Protein AF-S4RYD3-F1 (afdb_monomer)

pLDDT: mean 88.44, std 11.25, range [38.94, 98.31]

Secondary structure (DSSP, 8-state):
-HHHHHHHHHHHHHHHHHHS-----HHHHHHHHHHHHHHHHHHHGGGTSS-HHHHT-HHHHHHHHHHHHHH--HHHHHHHHHHHHHHHHHHHHHHT-SSEEEEEEEEEETTTTEEEEEEEEEEE---GGGGGEEEEEEEEEEE-TTTSTT-PPEEPPPB---SSEEEEEEEEEE--HHHHHSTT-EEEEEEEEEETTEEEEEEEEEEEGGGSBTSSS---GGGTT--PEEEEE-BPP-SSS-HHHHHHHH-TT-HHHHHHHHHHHHHHTTBSS--

Structure (mmCIF, N/CA/C/O backbone):
data_AF-S4RYD3-F1
#
_entry.id   AF-S4RYD3-F1
#
loop_
_atom_site.group_PDB
_atom_site.id
_atom_site.type_symbol
_atom_site.label_atom_id
_atom_site.label_alt_id
_atom_site.label_comp_id
_atom_site.label_asym_id
_atom_site.label_entity_id
_atom_site.label_seq_id
_atom_site.pdbx_PDB_ins_code
_atom_site.Cartn_x
_atom_site.Cartn_y
_atom_site.Cartn_z
_atom_site.occupancy
_atom_site.B_iso_or_equiv
_atom_site.auth_seq_id
_atom_site.auth_comp_id
_atom_site.auth_asym_id
_atom_site.auth_atom_id
_atom_site.pdbx_PDB_model_num
ATOM 1 N N . ARG A 1 1 ? -14.461 -13.922 34.345 1.00 76.88 1 ARG A N 1
ATOM 2 C CA . ARG A 1 1 ? -15.486 -14.744 33.646 1.00 76.88 1 ARG A CA 1
ATOM 3 C C . ARG A 1 1 ? -16.684 -13.901 33.205 1.00 76.88 1 ARG A C 1
ATOM 5 O O . ARG A 1 1 ? -16.917 -13.846 32.008 1.00 76.88 1 ARG A O 1
ATOM 12 N N . LEU A 1 2 ? -17.372 -13.182 34.104 1.00 90.81 2 LEU A N 1
ATOM 13 C CA . LEU A 1 2 ? -18.499 -12.306 33.730 1.00 90.81 2 LEU A CA 1
ATOM 14 C C . LEU A 1 2 ? -18.106 -11.193 32.740 1.00 90.81 2 LEU A C 1
ATOM 16 O O . LEU A 1 2 ? -18.712 -11.084 31.683 1.00 90.81 2 LEU A O 1
ATOM 20 N N . LEU A 1 3 ? -17.046 -10.430 33.032 1.00 89.62 3 LEU A N 1
ATOM 21 C CA . LEU A 1 3 ? -16.591 -9.324 32.173 1.00 89.62 3 LEU A CA 1
ATOM 22 C C . LEU A 1 3 ? -16.230 -9.783 30.747 1.00 89.62 3 LEU A C 1
ATOM 24 O O . LEU A 1 3 ? -16.524 -9.107 29.771 1.00 89.62 3 LEU A O 1
ATOM 28 N N . GLN A 1 4 ? -15.657 -10.979 30.615 1.00 90.56 4 GLN A N 1
ATOM 29 C CA . GLN A 1 4 ? -15.325 -11.572 29.318 1.00 90.56 4 GLN A CA 1
ATOM 30 C C . GLN A 1 4 ? -16.573 -12.010 28.540 1.00 90.56 4 GLN A C 1
ATOM 32 O O . GLN A 1 4 ? -16.631 -11.826 27.327 1.00 90.56 4 GLN A O 1
ATOM 37 N N . ALA A 1 5 ? -17.584 -12.543 29.233 1.00 92.19 5 ALA A N 1
ATOM 38 C CA . ALA A 1 5 ? -18.873 -12.856 28.623 1.00 92.19 5 ALA A CA 1
ATOM 39 C C . ALA A 1 5 ? -19.602 -11.583 28.165 1.00 92.19 5 ALA A C 1
ATOM 41 O O . ALA A 1 5 ? -20.128 -11.556 27.057 1.00 92.19 5 ALA A O 1
ATOM 42 N N . LEU A 1 6 ? -19.568 -10.517 28.973 1.00 93.88 6 LEU A N 1
ATOM 43 C CA . LEU A 1 6 ? -20.126 -9.213 28.610 1.00 93.88 6 LEU A CA 1
ATOM 44 C C . LEU A 1 6 ? -19.429 -8.627 27.379 1.00 93.88 6 LEU A C 1
ATOM 46 O O . LEU A 1 6 ? -20.113 -8.204 26.456 1.00 93.88 6 LEU A O 1
ATOM 50 N N . TRP A 1 7 ? -18.095 -8.675 27.318 1.00 94.81 7 TRP A N 1
ATOM 51 C CA . TRP A 1 7 ? -17.342 -8.223 26.144 1.00 94.81 7 TRP A CA 1
ATOM 52 C C . TRP A 1 7 ? -17.752 -8.979 24.875 1.00 94.81 7 TRP A C 1
ATOM 54 O O . TRP A 1 7 ? -18.077 -8.364 23.861 1.00 94.81 7 TRP A O 1
ATOM 64 N N . ALA A 1 8 ? -17.811 -10.312 24.945 1.00 92.88 8 ALA A N 1
ATOM 65 C CA . ALA A 1 8 ? -18.227 -11.141 23.817 1.00 92.88 8 ALA A CA 1
ATOM 66 C C . ALA A 1 8 ? -19.680 -10.864 23.388 1.00 92.88 8 ALA A C 1
ATOM 68 O O . ALA A 1 8 ? -19.974 -10.830 22.195 1.00 92.88 8 ALA A O 1
ATOM 69 N N . CYS A 1 9 ? -20.597 -10.649 24.338 1.00 94.25 9 CYS A N 1
ATOM 70 C CA . CYS A 1 9 ? -21.970 -10.249 24.026 1.00 94.25 9 CYS A CA 1
ATOM 71 C C . CYS A 1 9 ? -22.016 -8.880 23.341 1.00 94.25 9 CYS A C 1
ATOM 73 O O . CYS A 1 9 ? -22.718 -8.732 22.344 1.00 94.25 9 CYS A O 1
ATOM 75 N N . SER A 1 10 ? -21.239 -7.903 23.812 1.00 93.88 10 SER A N 1
ATOM 76 C CA . SER A 1 10 ? -21.169 -6.587 23.179 1.00 93.88 10 SER A CA 1
ATOM 77 C C . SER A 1 10 ? -20.663 -6.670 21.740 1.00 93.88 10 SER A C 1
ATOM 79 O O . SER A 1 10 ? -21.295 -6.106 20.851 1.00 93.88 10 SER A O 1
ATOM 81 N N . LEU A 1 11 ? -19.581 -7.414 21.475 1.00 94.00 11 LEU A N 1
ATOM 82 C CA . LEU A 1 11 ? -19.077 -7.607 20.108 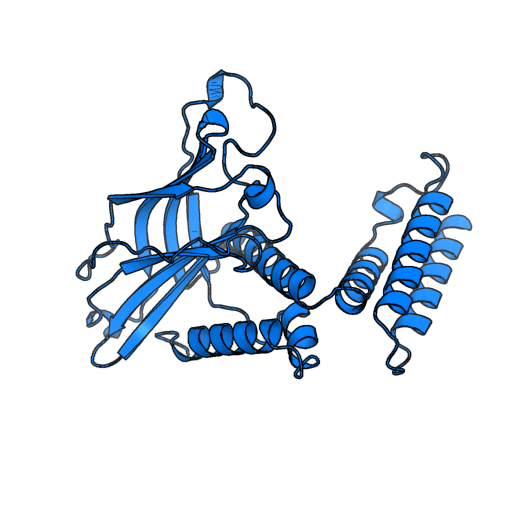1.00 94.00 11 LEU A CA 1
ATOM 83 C C . LEU A 1 11 ? -20.138 -8.219 19.185 1.00 94.00 11 LEU A C 1
ATOM 85 O O . LEU A 1 11 ? -20.317 -7.740 18.065 1.00 94.00 11 LEU A O 1
ATOM 89 N N . ARG A 1 12 ? -20.894 -9.212 19.670 1.00 93.19 12 ARG A N 1
ATOM 90 C CA . ARG A 1 12 ? -22.013 -9.800 18.917 1.00 93.19 12 ARG A CA 1
ATOM 91 C C . ARG A 1 12 ? -23.096 -8.778 18.585 1.00 93.19 12 ARG A C 1
ATOM 93 O O . ARG A 1 12 ? -23.547 -8.735 17.447 1.00 93.19 12 ARG A O 1
ATOM 100 N N . GLN A 1 13 ? -23.469 -7.924 19.536 1.00 91.88 13 GLN A N 1
ATOM 101 C CA . GLN A 1 13 ? -24.457 -6.865 19.300 1.00 91.88 13 GLN A CA 1
ATOM 102 C C . GLN A 1 13 ? -23.974 -5.851 18.255 1.00 91.88 13 GLN A C 1
ATOM 104 O O . GLN A 1 13 ? -24.723 -5.475 17.355 1.00 91.88 13 GLN A O 1
ATOM 109 N N . PHE A 1 14 ? -22.697 -5.461 18.298 1.00 91.94 14 PHE A N 1
ATOM 110 C CA . PHE A 1 14 ? -22.116 -4.641 17.233 1.00 91.94 14 PHE A CA 1
ATOM 111 C C . PHE A 1 14 ? -22.181 -5.342 15.874 1.00 91.94 14 PHE A C 1
ATOM 113 O O . PHE A 1 14 ? -22.521 -4.706 14.877 1.00 91.94 14 PHE A O 1
ATOM 120 N N . TRP A 1 15 ? -21.878 -6.639 15.819 1.00 91.38 15 TRP A N 1
ATOM 121 C CA . TRP A 1 15 ? -21.970 -7.415 14.586 1.00 91.38 15 TRP A CA 1
ATOM 122 C C . TRP A 1 15 ? -23.386 -7.498 14.033 1.00 91.38 15 TRP A C 1
ATOM 124 O O . TRP A 1 15 ? -23.551 -7.372 12.822 1.00 91.38 15 TRP A O 1
ATOM 134 N N . GLU A 1 16 ? -24.398 -7.667 14.881 1.00 89.56 16 GLU A N 1
ATOM 135 C CA . GLU A 1 16 ? -25.802 -7.639 14.462 1.00 89.56 16 GLU A CA 1
ATOM 136 C C . GLU A 1 16 ? -26.129 -6.310 13.779 1.00 89.56 16 GLU A C 1
ATOM 138 O O . GLU A 1 16 ? -26.599 -6.312 12.643 1.00 89.56 16 GLU A O 1
ATOM 143 N N . VAL A 1 17 ? -25.764 -5.186 14.405 1.00 88.12 17 VAL A N 1
ATOM 144 C CA . VAL A 1 17 ? -25.975 -3.835 13.860 1.00 88.12 17 VAL A CA 1
ATOM 145 C C . VAL A 1 17 ? -25.203 -3.616 12.555 1.00 88.12 17 VAL A C 1
ATOM 147 O O . VAL A 1 17 ? -25.736 -3.076 11.586 1.00 88.12 17 VAL A O 1
ATOM 150 N N . VAL A 1 18 ? -23.946 -4.054 12.492 1.00 86.50 18 VAL A N 1
ATOM 151 C CA . VAL A 1 18 ? -23.107 -3.944 11.292 1.00 86.50 18 VAL A CA 1
ATOM 152 C C . VAL A 1 18 ? -23.640 -4.846 10.173 1.00 86.50 18 VAL A C 1
ATOM 154 O O . VAL A 1 18 ? -23.581 -4.473 9.005 1.00 86.50 18 VAL A O 1
ATOM 157 N N . ASN A 1 19 ? -24.200 -6.012 10.460 1.00 83.81 19 ASN A N 1
ATOM 158 C CA . ASN A 1 19 ? -24.675 -6.924 9.419 1.00 83.81 19 ASN A CA 1
ATOM 159 C C . ASN A 1 19 ? -26.085 -6.602 8.910 1.00 83.81 19 ASN A C 1
ATOM 161 O O . ASN A 1 19 ? -26.491 -7.159 7.886 1.00 83.81 19 ASN A O 1
ATOM 165 N N . VAL A 1 20 ? -26.803 -5.663 9.540 1.00 81.56 20 VAL A N 1
ATOM 166 C CA . VAL A 1 20 ? -28.051 -5.135 8.978 1.00 81.56 20 VAL A CA 1
ATOM 167 C C . VAL A 1 20 ? -27.776 -4.602 7.570 1.00 81.56 20 VAL A C 1
ATOM 169 O O . VAL A 1 20 ? -26.922 -3.744 7.351 1.00 81.56 20 VAL A O 1
ATOM 172 N N . SER A 1 21 ? -28.526 -5.110 6.587 1.00 60.81 21 SER A N 1
ATOM 173 C CA . SER A 1 21 ? -28.355 -4.796 5.156 1.00 60.81 21 SER A CA 1
ATOM 174 C C . SER A 1 21 ? -28.767 -3.365 4.774 1.00 60.81 21 SER A C 1
ATOM 176 O O . SER A 1 21 ? -28.859 -3.025 3.592 1.00 60.81 21 SER A O 1
ATOM 178 N N . GLN A 1 22 ? -29.024 -2.510 5.762 1.00 71.19 22 GLN A N 1
ATOM 179 C CA . GLN A 1 22 ? -29.430 -1.133 5.557 1.00 71.19 22 GLN A CA 1
ATOM 180 C C . GLN A 1 22 ? -28.207 -0.266 5.239 1.00 71.19 22 GLN A C 1
ATOM 182 O O . GLN A 1 22 ? -27.173 -0.308 5.908 1.00 71.19 22 GLN A O 1
ATOM 187 N N . LYS A 1 23 ? -28.315 0.532 4.173 1.00 73.31 23 LYS A N 1
ATOM 188 C CA . LYS A 1 23 ? -27.268 1.485 3.798 1.00 73.31 23 LYS A CA 1
ATOM 189 C C . LYS A 1 23 ? -27.339 2.681 4.739 1.00 73.31 23 LYS A C 1
ATOM 191 O O . LYS A 1 23 ? -28.266 3.481 4.636 1.00 73.31 23 LYS A O 1
ATOM 196 N N . HIS A 1 24 ? -26.354 2.813 5.617 1.00 83.19 24 HIS A N 1
ATOM 197 C CA . HIS A 1 24 ? -26.206 3.991 6.464 1.00 83.19 24 HIS A CA 1
ATOM 198 C C . HIS A 1 24 ? -25.135 4.957 5.919 1.00 83.19 24 HIS A C 1
ATOM 200 O O . HIS A 1 24 ? -24.218 4.514 5.220 1.00 83.19 24 HIS A O 1
ATOM 206 N N . PRO A 1 25 ? -25.228 6.265 6.229 1.00 84.88 25 PRO A N 1
ATOM 207 C CA . PRO A 1 25 ? -24.175 7.243 5.940 1.00 84.88 25 PRO A CA 1
ATOM 208 C C . PRO A 1 25 ? -22.840 6.915 6.630 1.00 84.88 25 PRO A C 1
ATOM 210 O O . PRO A 1 25 ? -22.801 6.150 7.597 1.00 84.88 25 PRO A O 1
ATOM 213 N N . LEU A 1 26 ? -21.737 7.522 6.177 1.00 86.12 26 LEU A N 1
ATOM 214 C CA . LEU A 1 26 ? -20.405 7.288 6.756 1.00 86.12 26 LEU A CA 1
ATOM 215 C C . LEU A 1 26 ? -20.349 7.689 8.238 1.00 86.12 26 LEU A C 1
ATOM 217 O O . LEU A 1 26 ? -19.750 6.983 9.048 1.00 86.12 26 LEU A O 1
ATOM 221 N N . GLU A 1 27 ? -21.034 8.772 8.610 1.00 88.81 27 GLU A N 1
ATOM 222 C CA . GLU A 1 27 ? -21.091 9.313 9.972 1.00 88.81 27 GLU A CA 1
ATOM 223 C C . GLU A 1 27 ? -21.719 8.321 10.953 1.00 88.81 27 GLU A C 1
ATOM 225 O O . GLU A 1 27 ? -21.338 8.270 12.121 1.00 88.81 27 GLU A O 1
ATOM 230 N N . TYR A 1 28 ? -22.667 7.505 10.483 1.00 90.25 28 TYR A N 1
ATOM 231 C CA . TYR A 1 28 ? -23.268 6.450 11.292 1.00 90.25 28 TYR A CA 1
ATOM 232 C C . TYR A 1 28 ? -22.224 5.400 11.683 1.00 90.25 28 TYR A C 1
ATOM 234 O O . TYR A 1 28 ? -22.069 5.094 12.865 1.00 90.25 28 TYR A O 1
ATOM 242 N N . TYR A 1 29 ? -21.449 4.904 10.713 1.00 90.19 29 TYR A N 1
ATOM 243 C CA . TYR A 1 29 ? -20.363 3.961 10.989 1.00 90.19 29 TYR A CA 1
ATOM 244 C C . TYR A 1 29 ? -19.214 4.616 11.764 1.00 90.19 29 TYR A C 1
ATOM 246 O O . TYR A 1 29 ? -18.563 3.949 12.564 1.00 90.19 29 TYR A O 1
ATOM 254 N N . GLY A 1 30 ? -19.000 5.924 11.589 1.00 89.44 30 GLY A N 1
ATOM 255 C CA . GLY A 1 30 ? -18.086 6.717 12.409 1.00 89.44 30 GLY A CA 1
ATOM 256 C C . GLY A 1 30 ? -18.480 6.708 13.887 1.00 89.44 30 GLY A C 1
ATOM 257 O O . GLY A 1 30 ? -17.645 6.398 14.737 1.00 89.44 30 GLY A O 1
ATOM 258 N N . ARG A 1 31 ? -19.761 6.952 14.193 1.00 93.06 31 ARG A N 1
ATOM 259 C CA . ARG A 1 31 ? -20.291 6.874 15.564 1.00 93.06 31 ARG A CA 1
ATOM 260 C C . ARG A 1 31 ? -20.205 5.463 16.139 1.00 93.06 31 ARG A C 1
ATOM 262 O O . ARG A 1 31 ? -19.761 5.312 17.270 1.00 93.06 31 ARG A O 1
ATOM 269 N N . LEU A 1 32 ? -20.553 4.431 15.366 1.00 92.12 32 LEU A N 1
ATOM 270 C CA . LEU A 1 32 ? -20.402 3.039 15.816 1.00 92.12 32 LEU A CA 1
ATOM 271 C C . LEU A 1 32 ? -18.944 2.693 16.127 1.00 92.12 32 LEU A C 1
ATOM 273 O O . LEU A 1 32 ? -18.656 2.089 17.153 1.00 92.12 32 LEU A O 1
ATOM 277 N N . HIS A 1 33 ? -18.010 3.113 15.277 1.00 92.88 33 HIS A N 1
ATOM 278 C CA . HIS A 1 33 ? -16.590 2.913 15.537 1.00 92.88 33 HIS A CA 1
ATOM 279 C C . HIS A 1 33 ? -16.146 3.615 16.827 1.00 92.88 33 HIS A C 1
ATOM 281 O O . HIS A 1 33 ? -15.444 3.011 17.629 1.00 92.88 33 HIS A O 1
ATOM 287 N N . GLN A 1 34 ? -16.568 4.863 17.059 1.00 92.88 34 GLN A N 1
ATOM 288 C CA . GLN A 1 34 ? -16.280 5.577 18.309 1.00 92.88 34 GLN A CA 1
ATOM 289 C C . GLN A 1 34 ? -16.860 4.855 19.528 1.00 92.88 34 GLN A C 1
ATOM 291 O O . GLN A 1 34 ? -16.156 4.679 20.515 1.00 92.88 34 GLN A O 1
ATOM 296 N N . MET A 1 35 ? -18.106 4.381 19.448 1.00 94.38 35 MET A N 1
ATOM 297 C CA . MET A 1 35 ? -18.729 3.603 20.522 1.00 94.38 35 MET A CA 1
ATOM 298 C C . MET A 1 35 ? -17.943 2.324 20.824 1.00 94.38 35 MET A C 1
ATOM 300 O O . MET A 1 35 ? -17.752 1.998 21.991 1.00 94.38 35 MET A O 1
ATOM 304 N N . LEU A 1 36 ? -17.445 1.625 19.797 1.00 94.12 36 LEU A N 1
ATOM 305 C CA . LEU A 1 36 ? -16.603 0.442 19.980 1.00 94.12 36 LEU A CA 1
ATOM 306 C C . LEU A 1 36 ? -15.281 0.783 20.691 1.00 94.12 36 LEU A C 1
ATOM 308 O O . LEU A 1 36 ? -14.858 0.020 21.555 1.00 94.12 36 LEU A O 1
ATOM 312 N N . GLN A 1 37 ? -14.649 1.918 20.364 1.00 93.88 37 GLN A N 1
ATOM 313 C CA . GLN A 1 37 ? -13.428 2.374 21.048 1.00 93.88 37 GLN A CA 1
ATOM 314 C C . GLN A 1 37 ? -13.699 2.747 22.510 1.00 93.88 37 GLN A C 1
ATOM 316 O O . GLN A 1 37 ? -12.998 2.280 23.397 1.00 93.88 37 GLN A O 1
ATOM 321 N N . VAL A 1 38 ? -14.765 3.505 22.782 1.00 93.94 38 VAL A N 1
ATOM 322 C CA . VAL A 1 38 ? -15.167 3.835 24.161 1.00 93.94 38 VAL A CA 1
ATOM 323 C C . VAL A 1 38 ? -15.441 2.562 24.958 1.00 93.94 38 VAL A C 1
ATOM 325 O O . VAL A 1 38 ? -15.038 2.445 26.111 1.00 93.94 38 VAL A O 1
ATOM 328 N N . LEU A 1 39 ? -16.097 1.576 24.345 1.00 93.50 39 LEU A N 1
ATOM 329 C CA . LEU A 1 39 ? -16.350 0.298 24.992 1.00 93.50 39 LEU A CA 1
ATOM 330 C C . LEU A 1 39 ? -15.049 -0.464 25.277 1.00 93.50 39 LEU A C 1
ATOM 332 O O . LEU A 1 39 ? -14.908 -1.040 26.352 1.00 93.50 39 LEU A O 1
ATOM 336 N N . LEU A 1 40 ? -14.095 -0.459 24.343 1.00 93.94 40 LEU A N 1
ATOM 337 C CA . LEU A 1 40 ? -12.770 -1.037 24.560 1.00 93.94 40 LEU A CA 1
ATOM 338 C C . LEU A 1 40 ? -12.096 -0.408 25.789 1.00 93.94 40 LEU A C 1
ATOM 340 O O . LEU A 1 40 ? -11.618 -1.145 26.652 1.00 93.94 40 LEU A O 1
ATOM 344 N N . ASP A 1 41 ? -12.115 0.921 25.895 1.00 92.50 41 ASP A N 1
ATOM 345 C CA . ASP A 1 41 ? -11.512 1.657 27.010 1.00 92.50 41 ASP A CA 1
ATOM 346 C C . ASP A 1 41 ? -12.204 1.339 28.341 1.00 92.50 41 ASP A C 1
ATOM 348 O O . ASP A 1 41 ? -11.534 1.080 29.339 1.00 92.50 41 ASP A O 1
ATOM 352 N N . VAL A 1 42 ? -13.539 1.251 28.355 1.00 92.75 42 VAL A N 1
ATOM 353 C CA . VAL A 1 42 ? -14.319 0.870 29.547 1.00 92.75 42 VAL A CA 1
ATOM 354 C C . VAL A 1 42 ? -13.974 -0.542 30.022 1.00 92.75 42 VAL A C 1
ATOM 356 O O . VAL A 1 42 ? -13.823 -0.774 31.219 1.00 92.75 42 VAL A O 1
ATOM 359 N N . PHE A 1 43 ? -13.844 -1.503 29.106 1.00 91.38 43 PHE A N 1
ATOM 360 C CA . PHE A 1 43 ? -13.520 -2.882 29.475 1.00 91.38 43 PHE A CA 1
ATOM 361 C C . PHE A 1 43 ? -12.035 -3.087 29.797 1.00 91.38 43 PHE A C 1
ATOM 363 O O . PHE A 1 43 ? -11.706 -4.043 30.503 1.00 91.38 43 PHE A O 1
ATOM 370 N N . TYR A 1 44 ? -11.151 -2.223 29.296 1.00 92.50 44 TYR A N 1
ATOM 371 C CA . TYR A 1 44 ? -9.740 -2.184 29.676 1.00 92.50 44 TYR A CA 1
ATOM 372 C C . TYR A 1 44 ? -9.543 -1.540 31.055 1.00 92.50 44 TYR A C 1
ATOM 374 O O . TYR A 1 44 ? -8.795 -2.072 31.877 1.00 92.50 44 TYR A O 1
ATOM 382 N N . SER A 1 45 ? -10.251 -0.436 31.318 1.00 90.00 45 SER A N 1
ATOM 383 C CA . SER A 1 45 ? -10.288 0.298 32.588 1.00 90.00 45 SER A CA 1
ATOM 384 C C . SER A 1 45 ? -8.891 0.574 33.163 1.00 90.00 45 SER A C 1
ATOM 386 O O . SER A 1 45 ? -8.596 0.163 34.284 1.00 90.00 45 SER A O 1
ATOM 388 N N . ASP A 1 46 ? -8.005 1.209 32.391 1.00 83.38 46 ASP A N 1
ATOM 389 C CA . ASP A 1 46 ? -6.623 1.523 32.799 1.00 83.38 46 ASP A CA 1
ATOM 390 C C . ASP A 1 46 ? -5.856 0.322 33.382 1.00 83.38 46 ASP A C 1
ATOM 392 O O . ASP A 1 46 ? -5.123 0.421 34.366 1.00 83.38 46 ASP A O 1
ATOM 396 N N . SER A 1 47 ? -5.991 -0.840 32.737 1.00 82.25 47 SER A N 1
ATOM 397 C CA . SER A 1 47 ? -5.400 -2.130 33.144 1.00 82.25 47 SER A CA 1
ATOM 398 C C . SER A 1 47 ? -6.061 -2.817 34.345 1.00 82.25 47 SER A C 1
ATOM 400 O O . SER A 1 47 ? -5.588 -3.874 34.757 1.00 82.25 47 SER A O 1
ATOM 402 N N . GLN A 1 48 ? -7.148 -2.269 34.893 1.00 86.31 48 GLN A N 1
ATOM 403 C CA . GLN A 1 48 ? -7.924 -2.897 35.974 1.00 86.31 48 GLN A CA 1
ATOM 404 C C . GLN A 1 48 ? -9.000 -3.868 35.454 1.00 86.31 48 GLN A C 1
ATOM 406 O O . GLN A 1 48 ? -9.601 -4.613 36.229 1.00 86.31 48 GLN A O 1
ATOM 411 N N . GLY A 1 49 ? -9.266 -3.854 34.145 1.00 90.44 49 GLY A N 1
ATOM 412 C CA . GLY A 1 49 ? -10.249 -4.703 33.480 1.00 90.44 49 GLY A CA 1
ATOM 413 C C . GLY A 1 49 ? -9.637 -5.908 32.760 1.00 90.44 49 GLY A C 1
ATOM 414 O O . GLY A 1 49 ? -8.768 -6.616 33.270 1.00 90.44 49 GLY A O 1
ATOM 415 N N . LEU A 1 50 ? -10.130 -6.190 31.554 1.00 90.19 50 LEU A N 1
ATOM 416 C CA . LEU A 1 50 ? -9.551 -7.215 30.686 1.00 90.19 50 LEU A CA 1
ATOM 417 C C . LEU A 1 50 ? -8.255 -6.697 30.055 1.00 90.19 50 LEU A C 1
ATOM 419 O O . LEU A 1 50 ? -8.147 -5.533 29.685 1.00 90.19 50 LEU A O 1
ATOM 423 N N . SER A 1 51 ? -7.280 -7.583 29.855 1.00 92.00 51 SER A N 1
ATOM 424 C CA . SER A 1 51 ? -6.056 -7.216 29.141 1.00 92.00 51 SER A CA 1
ATOM 425 C C . SER A 1 51 ? -6.343 -6.854 27.679 1.00 92.00 51 SER A C 1
ATOM 427 O O . SER A 1 51 ? -7.217 -7.447 27.038 1.00 92.00 51 SER A O 1
ATOM 429 N N . LEU A 1 52 ? -5.551 -5.940 27.105 1.00 90.81 52 LEU A N 1
ATOM 430 C CA . LEU A 1 52 ? -5.682 -5.550 25.693 1.00 90.81 52 LEU A CA 1
ATOM 431 C C . LEU A 1 52 ? -5.571 -6.740 24.735 1.00 90.81 52 LEU A C 1
ATOM 433 O O . LEU A 1 52 ? -6.270 -6.770 23.729 1.00 90.81 52 LEU A O 1
ATOM 437 N N . ASN A 1 53 ? -4.748 -7.741 25.060 1.00 90.06 53 ASN A N 1
ATOM 438 C CA . ASN A 1 53 ? -4.623 -8.957 24.252 1.00 90.06 53 ASN A CA 1
ATOM 439 C C . ASN A 1 53 ? -5.921 -9.779 24.235 1.00 90.06 53 ASN A C 1
ATOM 441 O O . ASN A 1 53 ? -6.266 -10.359 23.209 1.00 90.06 53 ASN A O 1
ATOM 445 N N . SER A 1 54 ? -6.651 -9.813 25.355 1.00 90.38 54 SER A N 1
ATOM 446 C CA . SER A 1 54 ? -7.953 -10.485 25.454 1.00 90.38 54 SER A CA 1
ATOM 447 C C . SER A 1 54 ? -9.052 -9.701 24.728 1.00 90.38 54 SER A C 1
ATOM 449 O O . SER A 1 54 ? -9.900 -10.284 24.046 1.00 90.38 54 SER A O 1
ATOM 451 N N . LEU A 1 55 ? -9.011 -8.369 24.836 1.00 91.62 55 LEU A N 1
ATOM 452 C CA . LEU A 1 55 ? -9.980 -7.469 24.215 1.00 91.62 55 LEU A CA 1
ATOM 453 C C . LEU A 1 55 ? -9.823 -7.396 22.695 1.00 91.62 55 LEU A C 1
ATOM 455 O O . LEU A 1 55 ? -10.784 -7.636 21.965 1.00 91.62 55 LEU A O 1
ATOM 459 N N . LYS A 1 56 ? -8.603 -7.137 22.209 1.00 93.19 56 LYS A N 1
ATOM 460 C CA . LYS A 1 56 ? -8.245 -7.056 20.783 1.00 93.19 56 LYS A CA 1
ATOM 461 C C . LYS A 1 56 ? -8.013 -8.440 20.175 1.00 93.19 56 LYS A C 1
ATOM 463 O O . LYS A 1 56 ? -7.017 -8.692 19.491 1.00 93.19 56 LYS A O 1
ATOM 468 N N . ASN A 1 57 ? -8.943 -9.348 20.440 1.00 92.38 57 ASN A N 1
ATOM 469 C CA . ASN A 1 57 ? -8.976 -10.677 19.849 1.00 92.38 57 ASN A CA 1
ATOM 470 C C . ASN A 1 57 ? -9.358 -10.621 18.352 1.00 92.38 57 ASN A C 1
ATOM 472 O O . ASN A 1 57 ? -9.593 -9.552 17.783 1.00 92.38 57 ASN A O 1
ATOM 476 N N . ALA A 1 58 ? -9.393 -11.781 17.693 1.00 92.44 58 ALA A N 1
ATOM 477 C CA . ALA A 1 58 ? -9.687 -11.872 16.262 1.00 92.44 58 ALA A CA 1
ATOM 478 C C . ALA A 1 58 ? -11.073 -11.310 15.886 1.00 92.44 58 ALA A C 1
ATOM 480 O O . ALA A 1 58 ? -11.206 -10.663 14.848 1.00 92.44 58 ALA A O 1
ATOM 481 N N . GLU A 1 59 ? -12.084 -11.511 16.736 1.00 92.19 59 GLU A N 1
ATOM 482 C CA . GLU A 1 59 ? -13.447 -11.023 16.499 1.00 92.19 59 GLU A CA 1
ATOM 483 C C . GLU A 1 59 ? -13.507 -9.493 16.542 1.00 92.19 59 GLU A C 1
ATOM 485 O O . GLU A 1 59 ? -14.026 -8.877 15.608 1.00 92.19 59 GLU A O 1
ATOM 490 N N . TYR A 1 60 ? -12.900 -8.878 17.565 1.00 94.06 60 TYR A N 1
ATOM 491 C CA . TYR A 1 60 ? -12.766 -7.423 17.656 1.00 94.06 60 TYR A CA 1
ATOM 492 C C . TYR A 1 60 ? -12.024 -6.859 16.439 1.00 94.06 60 TYR A C 1
ATOM 494 O O . TYR A 1 60 ? -12.512 -5.924 15.815 1.00 94.06 60 TYR A O 1
ATOM 502 N N . LYS A 1 61 ? -10.878 -7.441 16.057 1.00 92.06 61 LYS A N 1
ATOM 503 C CA . LYS A 1 61 ? -10.084 -6.963 14.908 1.00 92.06 61 LYS A CA 1
ATOM 504 C C . LYS A 1 61 ? -10.869 -7.036 13.597 1.00 92.06 61 LYS A C 1
ATOM 506 O O . LYS A 1 61 ? -10.794 -6.126 12.775 1.00 92.06 61 LYS A O 1
ATOM 511 N N . SER A 1 62 ? -11.643 -8.104 13.401 1.00 91.81 62 SER A N 1
ATOM 512 C CA . SER A 1 62 ? -12.504 -8.248 12.225 1.00 91.81 62 SER A CA 1
ATOM 513 C C . SER A 1 62 ? -13.618 -7.194 12.207 1.00 91.81 62 SER A C 1
ATOM 515 O O . SER A 1 62 ? -13.872 -6.581 11.167 1.00 91.81 62 SER A O 1
ATOM 517 N N . LEU A 1 63 ? -14.257 -6.947 13.355 1.00 92.38 63 LEU A N 1
ATOM 518 C CA . LEU A 1 63 ? -15.293 -5.923 13.502 1.00 92.38 63 LEU A CA 1
ATOM 519 C C . LEU A 1 63 ? -14.733 -4.512 13.282 1.00 92.38 63 LEU A C 1
ATOM 521 O O . LEU A 1 63 ? -15.308 -3.728 12.529 1.00 92.38 63 LEU A O 1
ATOM 525 N N . GLU A 1 64 ? -13.596 -4.205 13.905 1.00 92.25 64 GLU A N 1
ATOM 526 C CA . GLU A 1 64 ? -12.863 -2.948 13.757 1.00 92.25 64 GLU A CA 1
ATOM 527 C C . GLU A 1 64 ? -12.533 -2.690 12.284 1.00 92.25 64 GLU A C 1
ATOM 529 O O . GLU A 1 64 ? -12.842 -1.616 11.769 1.00 92.25 64 GLU A O 1
ATOM 534 N N . ASN A 1 65 ? -12.008 -3.692 11.570 1.00 90.00 65 ASN A N 1
ATOM 535 C CA . ASN A 1 65 ? -11.726 -3.590 10.139 1.00 90.00 65 ASN A CA 1
ATOM 536 C C . ASN A 1 65 ? -12.998 -3.318 9.311 1.00 90.00 65 ASN A C 1
ATOM 538 O O . ASN A 1 65 ? -12.995 -2.439 8.449 1.00 90.00 65 ASN A O 1
ATOM 542 N N . GLN A 1 66 ? -14.109 -4.014 9.583 1.00 90.50 66 GLN A N 1
ATOM 543 C CA . GLN A 1 66 ? -15.381 -3.769 8.887 1.00 90.50 66 GLN A CA 1
ATOM 544 C C . GLN A 1 66 ? -15.924 -2.359 9.138 1.00 90.50 66 GLN A C 1
ATOM 546 O O . GLN A 1 66 ? -16.352 -1.682 8.199 1.00 90.50 66 GLN A O 1
ATOM 551 N N . LEU A 1 67 ? -15.907 -1.902 10.390 1.00 91.25 67 LEU A N 1
ATOM 552 C CA . LEU A 1 67 ? -16.339 -0.554 10.751 1.00 91.25 67 LEU A CA 1
ATOM 553 C C . LEU A 1 67 ? -15.443 0.503 10.109 1.00 91.25 67 LEU A C 1
ATOM 555 O O . LEU A 1 67 ? -15.957 1.480 9.565 1.00 91.25 67 LEU A O 1
ATOM 559 N N . TYR A 1 68 ? -14.127 0.281 10.117 1.00 90.88 68 TYR A N 1
ATOM 560 C CA . TYR A 1 68 ? -13.155 1.147 9.465 1.00 90.88 68 TYR A CA 1
ATOM 561 C C . TYR A 1 68 ? -13.464 1.299 7.970 1.00 90.88 68 TYR A C 1
ATOM 563 O O . TYR A 1 68 ? -13.697 2.412 7.507 1.00 90.88 68 TYR A O 1
ATOM 571 N N . LEU A 1 69 ? -13.596 0.194 7.230 1.00 90.56 69 LEU A N 1
ATOM 572 C CA . LEU A 1 69 ? -13.910 0.221 5.796 1.00 90.56 69 LEU A CA 1
ATOM 573 C C . LEU A 1 69 ? -15.224 0.954 5.481 1.00 90.56 69 LEU A C 1
ATOM 575 O O . LEU A 1 69 ? -15.335 1.653 4.472 1.00 90.56 69 LEU A O 1
ATOM 579 N N . ARG A 1 70 ? -16.235 0.811 6.341 1.00 89.94 70 ARG A N 1
ATOM 580 C CA . ARG A 1 70 ? -17.555 1.421 6.136 1.00 89.94 70 ARG A CA 1
ATOM 581 C C . ARG A 1 70 ? -17.598 2.902 6.464 1.00 89.94 70 ARG A C 1
ATOM 583 O O . ARG A 1 70 ? -18.289 3.628 5.756 1.00 89.94 70 ARG A O 1
ATOM 590 N N . LYS A 1 71 ? -16.879 3.346 7.500 1.00 91.12 71 LYS A N 1
ATOM 591 C CA . LYS A 1 71 ? -16.780 4.772 7.849 1.00 91.12 71 LYS A CA 1
ATOM 592 C C . LYS A 1 71 ? -15.818 5.528 6.934 1.00 91.12 71 LYS A C 1
ATOM 594 O O . LYS A 1 71 ? -15.935 6.743 6.822 1.00 91.12 71 LYS A O 1
ATOM 599 N N . SER A 1 72 ? -14.863 4.831 6.316 1.00 92.81 72 SER A N 1
ATOM 600 C CA . SER A 1 72 ? -13.800 5.478 5.557 1.00 92.81 72 SER A CA 1
ATOM 601 C C . SER A 1 72 ? -14.324 6.203 4.331 1.00 92.81 72 SER A C 1
ATOM 603 O O . SER A 1 72 ? -15.169 5.669 3.617 1.00 92.81 72 SER A O 1
ATOM 605 N N . ASN A 1 73 ? -13.795 7.383 4.026 1.00 93.00 73 ASN A N 1
ATOM 606 C CA . ASN A 1 73 ? -14.042 8.052 2.747 1.00 93.00 73 ASN A CA 1
ATOM 607 C C . ASN A 1 73 ? -13.223 7.397 1.609 1.00 93.00 73 ASN A C 1
ATOM 609 O O . ASN A 1 73 ? -12.480 6.440 1.816 1.00 93.00 73 ASN A O 1
ATOM 613 N N . THR A 1 74 ? -13.390 7.857 0.368 1.00 94.50 74 THR A N 1
ATOM 614 C CA . THR A 1 74 ? -12.726 7.233 -0.791 1.00 94.50 74 THR A CA 1
ATOM 615 C C . THR A 1 74 ? -11.205 7.355 -0.778 1.00 94.50 74 THR A C 1
ATOM 617 O O . THR A 1 74 ? -10.534 6.435 -1.242 1.00 94.50 74 THR A O 1
ATOM 620 N N . LEU A 1 75 ? -10.643 8.440 -0.242 1.00 95.56 75 LEU A N 1
ATOM 621 C CA . LEU A 1 75 ? -9.191 8.593 -0.126 1.00 95.56 75 LEU A CA 1
ATOM 622 C C . LEU A 1 75 ? -8.628 7.637 0.927 1.00 95.56 75 LEU A C 1
ATOM 624 O O . LEU A 1 75 ? -7.675 6.920 0.639 1.00 95.56 75 LEU A O 1
ATOM 628 N N . GLU A 1 76 ? -9.289 7.534 2.078 1.00 95.69 76 GLU A N 1
ATOM 629 C CA . GLU A 1 76 ? -8.923 6.597 3.148 1.00 95.69 76 GLU A CA 1
ATOM 630 C C . GLU A 1 76 ? -9.030 5.133 2.695 1.00 95.69 76 GLU A C 1
ATOM 632 O O . GLU A 1 76 ? -8.186 4.310 3.032 1.00 95.69 76 GLU A O 1
ATOM 637 N N . LEU A 1 77 ? -10.017 4.785 1.861 1.00 95.00 77 LEU A N 1
ATOM 638 C CA . LEU A 1 77 ? -10.078 3.450 1.255 1.00 95.00 77 LEU A CA 1
ATOM 639 C C . LEU A 1 77 ? -8.906 3.193 0.293 1.00 95.00 77 LEU A C 1
ATOM 641 O O . LEU A 1 77 ? -8.400 2.075 0.215 1.00 95.00 77 LEU A O 1
ATOM 645 N N . ILE A 1 78 ? -8.452 4.208 -0.447 1.00 95.75 78 ILE A N 1
ATOM 646 C CA . ILE A 1 78 ? -7.258 4.087 -1.297 1.00 95.75 78 ILE A CA 1
ATOM 647 C C . ILE A 1 78 ? -6.003 3.911 -0.429 1.00 95.75 78 ILE A C 1
ATOM 649 O O . ILE A 1 78 ? -5.140 3.106 -0.772 1.00 95.75 78 ILE A O 1
ATOM 653 N N . GLU A 1 79 ? -5.894 4.634 0.685 1.00 96.56 79 GLU A N 1
ATOM 654 C CA . GLU A 1 79 ? -4.811 4.465 1.663 1.00 96.56 79 GLU A CA 1
ATOM 655 C C . GLU A 1 79 ? -4.818 3.052 2.248 1.00 96.56 79 GLU A C 1
ATOM 657 O O . GLU A 1 79 ? -3.784 2.383 2.236 1.00 96.56 79 GLU A O 1
ATOM 662 N N . ARG A 1 80 ? -5.993 2.561 2.662 1.00 94.88 80 ARG A N 1
ATOM 663 C CA . ARG A 1 80 ? -6.183 1.204 3.184 1.00 94.88 80 ARG A CA 1
ATOM 664 C C . ARG A 1 80 ? -5.741 0.141 2.190 1.00 94.88 80 ARG A C 1
ATOM 666 O O . ARG A 1 80 ? -5.020 -0.772 2.569 1.00 94.88 80 ARG A O 1
ATOM 673 N N . TYR A 1 81 ? -6.086 0.297 0.912 1.00 95.31 81 TYR A N 1
ATOM 674 C CA . TYR A 1 81 ? -5.595 -0.596 -0.137 1.00 95.31 81 TYR A CA 1
ATOM 675 C C . TYR A 1 81 ? -4.059 -0.667 -0.164 1.00 95.31 81 TYR A C 1
ATOM 677 O O . TYR A 1 81 ? -3.490 -1.750 -0.261 1.00 95.31 81 TYR A O 1
ATOM 685 N N . TYR A 1 82 ? -3.361 0.469 -0.085 1.00 96.31 82 TYR A N 1
ATOM 686 C CA . TYR A 1 82 ? -1.896 0.459 -0.109 1.00 96.31 82 TYR A CA 1
ATOM 687 C C . TYR A 1 82 ? -1.279 -0.093 1.183 1.00 96.31 82 TYR A C 1
ATOM 689 O O . TYR A 1 82 ? -0.223 -0.719 1.107 1.00 96.31 82 TYR A O 1
ATOM 697 N N . GLN A 1 83 ? -1.939 0.072 2.334 1.00 94.50 83 GLN A N 1
ATOM 698 C CA . GLN A 1 83 ? -1.556 -0.615 3.573 1.00 94.50 83 GLN A CA 1
ATOM 699 C C . GLN A 1 83 ? -1.667 -2.134 3.416 1.00 94.50 83 GLN A C 1
ATOM 701 O O . GLN A 1 83 ? -0.677 -2.824 3.631 1.00 94.50 83 GLN A O 1
ATOM 706 N N . GLU A 1 84 ? -2.811 -2.637 2.938 1.00 93.38 84 GLU A N 1
ATOM 707 C CA . GLU A 1 84 ? -3.028 -4.070 2.676 1.00 93.38 84 GLU A CA 1
ATOM 708 C C . GLU A 1 84 ? -1.947 -4.635 1.734 1.00 93.38 84 GLU A C 1
ATOM 710 O O . GLU A 1 84 ? -1.429 -5.729 1.946 1.00 93.38 84 GLU A O 1
ATOM 715 N N . ARG A 1 85 ? -1.545 -3.869 0.709 1.00 94.56 85 ARG A N 1
ATOM 716 C CA . ARG A 1 85 ? -0.472 -4.269 -0.219 1.00 94.56 85 ARG A CA 1
ATOM 717 C C . ARG A 1 85 ? 0.914 -4.300 0.428 1.00 94.56 85 ARG A C 1
ATOM 719 O O . ARG A 1 85 ? 1.719 -5.149 0.055 1.00 94.56 85 ARG A O 1
ATOM 726 N N . ALA A 1 86 ? 1.207 -3.391 1.354 1.00 93.38 86 ALA A N 1
ATOM 727 C CA . ALA A 1 86 ? 2.470 -3.388 2.091 1.00 93.38 86 ALA A CA 1
ATOM 728 C C . ALA A 1 86 ? 2.527 -4.521 3.133 1.00 93.38 86 ALA A C 1
ATOM 730 O O . ALA A 1 86 ? 3.556 -5.179 3.261 1.00 93.38 86 ALA A O 1
ATOM 731 N N . GLU A 1 87 ? 1.421 -4.792 3.831 1.00 92.06 87 GLU A N 1
ATOM 732 C CA . GLU A 1 87 ? 1.280 -5.931 4.751 1.00 92.06 87 GLU A CA 1
ATOM 733 C C . GLU A 1 87 ? 1.474 -7.261 4.005 1.00 92.06 87 GLU A C 1
ATOM 735 O O . GLU A 1 87 ? 2.225 -8.135 4.440 1.00 92.06 87 GLU A O 1
ATOM 740 N N . GLU A 1 88 ? 0.871 -7.391 2.822 1.00 91.81 88 GLU A N 1
ATOM 741 C CA . GLU A 1 88 ? 1.060 -8.557 1.961 1.00 91.81 88 GLU A CA 1
ATOM 742 C C . GLU A 1 88 ? 2.512 -8.714 1.499 1.00 91.81 88 GLU A C 1
ATOM 744 O O . GLU A 1 88 ? 3.016 -9.835 1.458 1.00 91.81 88 GLU A O 1
ATOM 749 N N . GLN A 1 89 ? 3.198 -7.614 1.174 1.00 93.31 89 GLN A N 1
ATOM 750 C CA . GLN A 1 89 ? 4.612 -7.659 0.807 1.00 93.31 89 GLN A CA 1
ATOM 751 C C . GLN A 1 89 ? 5.455 -8.297 1.918 1.00 93.31 89 GLN A C 1
ATOM 753 O O . GLN A 1 89 ? 6.292 -9.151 1.628 1.00 93.31 89 GLN A O 1
ATOM 758 N N . GLN A 1 90 ? 5.220 -7.903 3.172 1.00 89.38 90 GLN A N 1
ATOM 759 C CA . GLN A 1 90 ? 5.935 -8.435 4.336 1.00 89.38 90 GLN A CA 1
ATOM 760 C C . GLN A 1 90 ? 5.616 -9.921 4.562 1.00 89.38 90 GLN A C 1
ATOM 762 O O . GLN A 1 90 ? 6.514 -10.732 4.802 1.00 89.38 90 GLN A O 1
ATOM 767 N N . ALA A 1 91 ? 4.342 -10.299 4.428 1.00 89.38 91 ALA A N 1
ATOM 768 C CA . ALA A 1 91 ? 3.913 -11.689 4.554 1.00 89.38 91 ALA A CA 1
ATOM 769 C C . ALA A 1 91 ? 4.504 -12.588 3.451 1.00 89.38 91 ALA A C 1
ATOM 771 O O . ALA A 1 91 ? 4.948 -13.703 3.724 1.00 89.38 91 ALA A O 1
ATOM 772 N N . ALA A 1 92 ? 4.541 -12.106 2.207 1.00 87.50 92 ALA A N 1
ATOM 773 C CA . ALA A 1 92 ? 5.070 -12.851 1.071 1.00 87.50 92 ALA A CA 1
ATOM 774 C C . ALA A 1 92 ? 6.588 -13.058 1.149 1.00 87.50 92 ALA A C 1
ATOM 776 O O . ALA A 1 92 ? 7.069 -14.121 0.757 1.00 87.50 92 ALA A O 1
ATOM 777 N N . ASP A 1 93 ? 7.323 -12.077 1.682 1.00 80.06 93 ASP A N 1
ATOM 778 C CA . ASP A 1 93 ? 8.767 -12.188 1.921 1.00 80.06 93 ASP A CA 1
ATOM 779 C C . ASP A 1 93 ? 9.078 -13.330 2.898 1.00 80.06 93 ASP A C 1
ATOM 781 O O . ASP A 1 93 ? 9.918 -14.187 2.632 1.00 80.06 93 ASP A O 1
ATOM 785 N N . SER A 1 94 ? 8.278 -13.433 3.962 1.00 77.81 94 SER A N 1
ATOM 786 C CA . SER A 1 94 ? 8.397 -14.498 4.965 1.00 77.81 94 SER A CA 1
ATOM 787 C C . SER A 1 94 ? 8.039 -15.884 4.408 1.00 77.81 94 SER A C 1
ATOM 789 O O . SER A 1 94 ? 8.611 -16.890 4.819 1.00 77.81 94 SER A O 1
ATOM 791 N N . ALA A 1 95 ? 7.088 -15.946 3.472 1.00 77.06 95 ALA A N 1
ATOM 792 C CA . ALA A 1 95 ? 6.583 -17.190 2.891 1.00 77.06 95 ALA A CA 1
ATOM 793 C C . ALA A 1 95 ? 7.349 -17.662 1.638 1.00 77.06 95 ALA A C 1
ATOM 795 O O . ALA A 1 95 ? 7.080 -18.752 1.139 1.00 77.06 95 ALA A O 1
ATOM 796 N N . GLY A 1 96 ? 8.258 -16.848 1.086 1.00 74.81 96 GLY A N 1
ATOM 797 C CA . GLY A 1 96 ? 8.940 -17.147 -0.180 1.00 74.81 96 GLY A CA 1
ATOM 798 C C . GLY A 1 96 ? 8.026 -17.117 -1.415 1.00 74.81 96 GLY A C 1
ATOM 799 O O . GLY A 1 96 ? 8.397 -17.636 -2.468 1.00 74.81 96 GLY A O 1
ATOM 800 N N . ASN A 1 97 ? 6.845 -16.503 -1.308 1.00 79.12 97 ASN A N 1
ATOM 801 C CA . ASN A 1 97 ? 5.848 -16.451 -2.376 1.00 79.12 97 ASN A CA 1
ATOM 802 C C . ASN A 1 97 ? 6.108 -15.257 -3.309 1.00 79.12 97 ASN A C 1
ATOM 804 O O . ASN A 1 97 ? 6.193 -14.116 -2.862 1.00 79.12 97 ASN A O 1
ATOM 808 N N . GLY A 1 98 ? 6.197 -15.489 -4.623 1.00 84.69 98 GLY A N 1
ATOM 809 C CA . GLY A 1 98 ? 6.337 -14.405 -5.599 1.00 84.69 98 GLY A CA 1
ATOM 810 C C . GLY A 1 98 ? 6.648 -14.857 -7.027 1.00 84.69 98 GLY A C 1
ATOM 811 O O . GLY A 1 98 ? 7.016 -15.998 -7.292 1.00 84.69 98 GLY A O 1
ATOM 812 N N . HIS A 1 99 ? 6.540 -13.919 -7.965 1.00 89.62 99 HIS A N 1
ATOM 813 C CA . HIS A 1 99 ? 6.851 -14.088 -9.388 1.00 89.62 99 HIS A CA 1
ATOM 814 C C . HIS A 1 99 ? 8.252 -13.566 -9.734 1.00 89.62 99 HIS A C 1
ATOM 816 O O . HIS A 1 99 ? 8.494 -13.061 -10.831 1.00 89.62 99 HIS A O 1
ATOM 822 N N . GLY A 1 100 ? 9.172 -13.653 -8.778 1.00 92.06 100 GLY A N 1
ATOM 823 C CA . GLY A 1 100 ? 10.522 -13.116 -8.865 1.00 92.06 100 GLY A CA 1
ATOM 824 C C . GLY A 1 100 ? 10.881 -12.291 -7.635 1.00 92.06 100 GLY A C 1
ATOM 825 O O . GLY A 1 100 ? 10.138 -12.274 -6.653 1.00 92.06 100 GLY A O 1
ATOM 826 N N . LYS A 1 101 ? 12.015 -11.597 -7.691 1.00 94.44 101 LYS A N 1
ATOM 827 C CA . LYS A 1 101 ? 12.544 -10.746 -6.624 1.00 94.44 101 LYS A CA 1
ATOM 828 C C . LYS A 1 101 ? 13.128 -9.459 -7.203 1.00 94.44 101 LYS A C 1
ATOM 830 O O . LYS A 1 101 ? 13.643 -9.447 -8.317 1.00 94.44 101 LYS A O 1
ATOM 835 N N . LEU A 1 102 ? 13.047 -8.376 -6.443 1.00 95.75 102 LEU A N 1
ATOM 836 C CA . LEU A 1 102 ? 13.628 -7.078 -6.761 1.00 95.75 102 LEU A CA 1
ATOM 837 C C . LEU A 1 102 ? 14.526 -6.651 -5.604 1.00 95.75 102 LEU A C 1
ATOM 839 O O . LEU A 1 102 ? 14.055 -6.500 -4.477 1.00 95.75 102 LEU A O 1
ATOM 843 N N . LYS A 1 103 ? 15.807 -6.440 -5.890 1.00 96.06 103 LYS A N 1
ATOM 844 C CA . LYS A 1 103 ? 16.788 -5.991 -4.912 1.00 96.06 103 LYS A CA 1
ATOM 845 C C . LYS A 1 103 ? 16.871 -4.467 -4.915 1.00 96.06 103 LYS A C 1
ATOM 847 O O . LYS A 1 103 ? 17.186 -3.850 -5.936 1.00 96.06 103 LYS A O 1
ATOM 852 N N . THR A 1 104 ? 16.577 -3.848 -3.775 1.00 95.56 104 THR A N 1
ATOM 853 C CA . THR A 1 104 ? 16.548 -2.389 -3.631 1.00 95.56 104 THR A CA 1
ATOM 854 C C . THR A 1 104 ? 17.026 -1.926 -2.260 1.00 95.56 104 THR A C 1
ATOM 856 O O . THR A 1 104 ? 16.741 -2.562 -1.258 1.00 95.56 104 THR A O 1
ATOM 859 N N . GLY A 1 105 ? 17.743 -0.807 -2.192 1.00 94.75 105 GLY A N 1
ATOM 860 C CA . GLY A 1 105 ? 18.000 -0.082 -0.948 1.00 94.75 105 GLY A CA 1
ATOM 861 C C . GLY A 1 105 ? 17.096 1.143 -0.860 1.00 94.75 105 GLY A C 1
ATOM 862 O O . GLY A 1 105 ? 16.883 1.819 -1.862 1.00 94.75 105 GLY A O 1
ATOM 863 N N . CYS A 1 106 ? 16.557 1.439 0.319 1.00 94.00 106 CYS A N 1
ATOM 864 C CA . CYS A 1 106 ? 15.790 2.661 0.556 1.00 94.00 106 CYS A CA 1
ATOM 865 C C . CYS A 1 106 ? 16.276 3.337 1.838 1.00 94.00 106 CYS A C 1
ATOM 867 O O . CYS A 1 106 ? 16.488 2.671 2.850 1.00 94.00 106 CYS A O 1
ATOM 869 N N . SER A 1 107 ? 16.431 4.656 1.799 1.00 94.12 107 SER A N 1
ATOM 870 C CA . SER A 1 107 ? 16.793 5.463 2.966 1.00 94.12 107 SER A CA 1
ATOM 871 C C . SER A 1 107 ? 16.145 6.835 2.876 1.00 94.12 107 SER A C 1
ATOM 873 O O . SER A 1 107 ? 16.028 7.397 1.785 1.00 94.12 107 SER A O 1
ATOM 875 N N . TYR A 1 108 ? 15.767 7.389 4.016 1.00 94.31 108 TYR A N 1
ATOM 876 C CA . TYR A 1 108 ? 15.202 8.723 4.117 1.00 94.31 108 TYR A CA 1
ATOM 877 C C . TYR A 1 108 ? 16.145 9.646 4.887 1.00 94.31 108 TYR A C 1
ATOM 879 O O . TYR A 1 108 ? 16.655 9.274 5.941 1.00 94.31 108 TYR A O 1
ATOM 887 N N . ASP A 1 109 ? 16.368 10.840 4.350 1.00 93.00 109 ASP A N 1
ATOM 888 C CA . ASP A 1 109 ? 17.077 11.917 5.033 1.00 93.00 109 ASP A CA 1
ATOM 889 C C . ASP A 1 109 ? 16.079 13.009 5.427 1.00 93.00 109 ASP A C 1
ATOM 891 O O . ASP A 1 109 ? 15.520 13.693 4.567 1.00 93.00 109 ASP A O 1
ATOM 895 N N . ASP A 1 110 ? 15.871 13.167 6.734 1.00 89.31 110 ASP A N 1
ATOM 896 C CA . ASP A 1 110 ? 14.937 14.143 7.294 1.00 89.31 110 ASP A CA 1
ATOM 897 C C . ASP A 1 110 ? 15.399 15.589 7.082 1.00 89.31 110 ASP A C 1
ATOM 899 O O . ASP A 1 110 ? 14.579 16.466 6.812 1.00 89.31 110 ASP A O 1
ATOM 903 N N . LYS A 1 111 ? 16.717 15.842 7.089 1.00 90.56 111 LYS A N 1
ATOM 904 C CA . LYS A 1 111 ? 17.260 17.199 6.908 1.00 90.56 111 LYS A CA 1
ATOM 905 C C . LYS A 1 111 ? 16.996 17.725 5.502 1.00 90.56 111 LYS A C 1
ATOM 907 O O . LYS A 1 111 ? 16.706 18.907 5.336 1.00 90.56 111 LYS A O 1
ATOM 912 N N . SER A 1 112 ? 17.106 16.858 4.496 1.00 93.25 112 SER A N 1
ATOM 913 C CA . SER A 1 112 ? 16.848 17.212 3.096 1.00 93.25 112 SER A CA 1
ATOM 914 C C . SER A 1 112 ? 15.445 16.839 2.603 1.00 93.25 112 SER A C 1
ATOM 916 O O . SER A 1 112 ? 15.130 17.114 1.445 1.00 93.25 112 SER A O 1
ATOM 918 N N . GLN A 1 113 ? 14.603 16.238 3.458 1.00 94.31 113 GLN A N 1
ATOM 919 C CA . GLN A 1 113 ? 13.277 15.705 3.113 1.00 94.31 113 GLN A CA 1
ATOM 920 C C . GLN A 1 113 ? 13.303 14.857 1.832 1.00 94.31 113 GLN A C 1
ATOM 922 O O . GLN A 1 113 ? 12.545 15.062 0.873 1.00 94.31 113 GLN A O 1
ATOM 927 N N . MET A 1 114 ? 14.250 13.919 1.801 1.00 95.44 114 MET A N 1
ATOM 928 C CA . MET A 1 114 ? 14.602 13.175 0.600 1.00 95.44 114 MET A CA 1
ATOM 929 C C . MET A 1 114 ? 14.537 11.672 0.836 1.00 95.44 114 MET A C 1
ATOM 931 O O . MET A 1 114 ? 15.310 11.108 1.610 1.00 95.44 114 MET A O 1
ATOM 935 N N . LEU A 1 115 ? 13.678 10.994 0.077 1.00 96.06 115 LEU A N 1
ATOM 936 C CA . LEU A 1 115 ? 13.695 9.542 -0.045 1.00 96.06 115 LEU A CA 1
ATOM 937 C C . LEU A 1 115 ? 14.651 9.141 -1.172 1.00 96.06 115 LEU A C 1
ATOM 939 O O . LEU A 1 115 ? 14.438 9.486 -2.338 1.00 96.06 115 LEU A O 1
ATOM 943 N N . THR A 1 116 ? 15.684 8.377 -0.835 1.00 96.69 116 THR A N 1
ATOM 944 C CA . THR A 1 116 ? 16.587 7.762 -1.811 1.00 96.69 116 THR A CA 1
ATOM 945 C C . THR A 1 116 ? 16.206 6.304 -2.023 1.00 96.69 116 THR A C 1
ATOM 947 O O . THR A 1 116 ? 16.027 5.562 -1.060 1.00 96.69 116 THR A O 1
ATOM 950 N N . VAL A 1 117 ? 16.074 5.913 -3.290 1.00 97.00 117 VAL A N 1
ATOM 951 C CA . VAL A 1 117 ? 15.739 4.554 -3.729 1.00 97.00 117 VAL A CA 1
ATOM 952 C C . VAL A 1 117 ? 16.821 4.072 -4.680 1.00 97.00 117 VAL A C 1
ATOM 954 O O . VAL A 1 117 ? 16.956 4.613 -5.775 1.00 97.00 117 VAL A O 1
ATOM 957 N N . ASP A 1 118 ? 17.551 3.040 -4.296 1.00 96.69 118 ASP A N 1
ATOM 958 C CA . ASP A 1 118 ? 18.581 2.408 -5.111 1.00 96.69 118 ASP A CA 1
ATOM 959 C C . ASP A 1 118 ? 18.048 1.086 -5.623 1.00 96.69 118 ASP A C 1
ATOM 961 O O . ASP A 1 118 ? 17.645 0.221 -4.846 1.00 96.69 118 ASP A O 1
ATOM 965 N N . LEU A 1 119 ? 18.009 0.936 -6.937 1.00 96.81 119 LEU A N 1
ATOM 966 C CA . LEU A 1 119 ? 17.598 -0.287 -7.603 1.00 96.81 119 LEU A CA 1
ATOM 967 C C . LEU A 1 119 ? 18.852 -1.004 -8.075 1.00 96.81 119 LEU A C 1
ATOM 969 O O . LEU A 1 119 ? 19.543 -0.515 -8.965 1.00 96.81 119 LEU A O 1
ATOM 973 N N . THR A 1 120 ? 19.141 -2.153 -7.469 1.00 96.06 120 THR A N 1
ATOM 974 C CA . THR A 1 120 ? 20.323 -2.949 -7.802 1.00 96.06 120 THR A CA 1
ATOM 975 C C . THR A 1 120 ? 20.003 -3.851 -8.982 1.00 96.06 120 THR A C 1
ATOM 977 O O . THR A 1 120 ? 20.419 -3.576 -10.105 1.00 96.06 120 THR A O 1
ATOM 980 N N . ASP A 1 121 ? 19.176 -4.865 -8.751 1.00 95.12 121 ASP A N 1
ATOM 981 C CA . ASP A 1 121 ? 18.857 -5.880 -9.741 1.00 95.12 121 ASP A CA 1
ATOM 982 C C . ASP A 1 121 ? 17.444 -6.431 -9.550 1.00 95.12 121 ASP A C 1
ATOM 984 O O . ASP A 1 121 ? 16.793 -6.210 -8.525 1.00 95.12 121 ASP A O 1
ATOM 988 N N . ALA A 1 122 ? 16.948 -7.128 -10.567 1.00 94.44 122 ALA A N 1
ATOM 989 C CA . ALA A 1 122 ? 15.722 -7.898 -10.464 1.00 94.44 122 ALA A CA 1
ATOM 990 C C . ALA A 1 122 ? 15.863 -9.264 -11.126 1.00 94.44 122 ALA A C 1
ATOM 992 O O . ALA A 1 122 ? 16.486 -9.413 -12.177 1.00 94.44 122 ALA A O 1
ATOM 993 N N . LEU A 1 123 ? 15.171 -10.238 -10.555 1.00 91.44 123 LEU A N 1
ATOM 994 C CA . LEU A 1 123 ? 14.968 -11.559 -11.120 1.00 91.44 123 LEU A CA 1
ATOM 995 C C . LEU A 1 123 ? 13.467 -11.762 -11.307 1.00 91.44 123 LEU A C 1
ATOM 997 O O . LEU A 1 123 ? 12.719 -11.670 -10.342 1.00 91.44 123 LEU A O 1
ATOM 1001 N N . ALA A 1 124 ? 13.006 -12.024 -12.527 1.00 85.88 124 ALA A N 1
ATOM 1002 C CA . ALA A 1 124 ? 11.609 -12.367 -12.782 1.00 85.88 124 ALA A CA 1
ATOM 1003 C C . ALA A 1 124 ? 11.470 -13.882 -12.958 1.00 85.88 124 ALA A C 1
ATOM 1005 O O . ALA A 1 124 ? 12.238 -14.485 -13.703 1.00 85.88 124 ALA A O 1
ATOM 1006 N N . ASN A 1 125 ? 10.459 -14.484 -12.332 1.00 83.31 125 ASN A N 1
ATOM 1007 C CA . ASN A 1 125 ? 10.088 -15.868 -12.610 1.00 83.31 125 ASN A CA 1
ATOM 1008 C C . ASN A 1 125 ? 9.290 -15.867 -13.913 1.00 83.31 125 ASN A C 1
ATOM 1010 O O . ASN A 1 125 ? 8.076 -15.652 -13.918 1.00 83.31 125 ASN A O 1
ATOM 1014 N N . ALA A 1 126 ? 9.997 -16.025 -15.025 1.00 76.75 126 ALA A N 1
ATOM 1015 C CA . ALA A 1 126 ? 9.409 -16.068 -16.352 1.00 76.75 126 ALA A CA 1
ATOM 1016 C C . ALA A 1 126 ? 9.401 -17.515 -16.883 1.00 76.75 126 ALA A C 1
ATOM 1018 O O . ALA A 1 126 ? 10.315 -18.282 -16.569 1.00 76.75 126 ALA A O 1
ATOM 1019 N N . PRO A 1 127 ? 8.391 -17.917 -17.676 1.00 73.31 127 PRO A N 1
ATOM 1020 C CA . PRO A 1 127 ? 8.411 -19.206 -18.365 1.00 73.31 127 PRO A CA 1
ATOM 1021 C C . PRO A 1 127 ? 9.654 -19.359 -19.251 1.00 73.31 127 PRO A C 1
ATOM 1023 O O . PRO A 1 127 ? 10.176 -18.372 -19.758 1.00 73.31 127 PRO A O 1
ATOM 1026 N N . SER A 1 128 ? 10.081 -20.587 -19.542 1.00 69.31 128 SER A N 1
ATOM 1027 C CA . SER A 1 128 ? 11.252 -20.841 -20.402 1.00 69.31 128 SER A CA 1
ATOM 1028 C C . SER A 1 128 ? 11.141 -20.222 -21.806 1.00 69.31 128 SER A C 1
ATOM 1030 O O . SER A 1 128 ? 12.142 -19.821 -22.392 1.00 69.31 128 SER A O 1
ATOM 1032 N N . TRP A 1 129 ? 9.927 -20.085 -22.347 1.00 64.69 129 TRP A N 1
ATOM 1033 C CA . TRP A 1 129 ? 9.674 -19.432 -23.638 1.00 64.69 129 TRP A CA 1
ATOM 1034 C C . TRP A 1 129 ? 9.730 -17.895 -23.573 1.00 64.69 129 TRP A C 1
ATOM 1036 O O . TRP A 1 129 ? 9.797 -17.227 -24.605 1.00 64.69 129 TRP A O 1
ATOM 1046 N N . ALA A 1 130 ? 9.733 -17.310 -22.373 1.00 64.81 130 ALA A N 1
ATOM 1047 C CA . ALA A 1 130 ? 9.800 -15.868 -22.154 1.00 64.81 130 ALA A CA 1
ATOM 1048 C C . ALA A 1 130 ? 11.214 -15.283 -22.299 1.00 64.81 130 ALA A C 1
ATOM 1050 O O . ALA A 1 130 ? 11.384 -14.072 -22.165 1.00 64.81 130 ALA A O 1
ATOM 1051 N N . ASN A 1 131 ? 12.209 -16.101 -22.662 1.00 65.25 131 ASN A N 1
ATOM 1052 C CA . ASN A 1 131 ? 13.550 -15.646 -23.052 1.00 65.25 131 ASN A CA 1
ATOM 1053 C C . ASN A 1 131 ? 13.520 -14.595 -24.184 1.00 65.25 131 ASN A C 1
ATOM 1055 O O . ASN A 1 131 ? 14.481 -13.856 -24.368 1.00 65.25 131 ASN A O 1
ATOM 1059 N N . ALA A 1 132 ? 12.412 -14.507 -24.929 1.00 70.88 132 ALA A N 1
ATOM 1060 C CA . ALA A 1 132 ? 12.175 -13.498 -25.959 1.00 70.88 132 ALA A CA 1
ATOM 1061 C C . ALA A 1 132 ? 11.796 -12.102 -25.415 1.00 70.88 132 ALA A C 1
ATOM 1063 O O . ALA A 1 132 ? 11.579 -11.176 -26.201 1.00 70.88 132 ALA A O 1
ATOM 1064 N N . CYS A 1 133 ? 11.658 -11.926 -24.098 1.00 83.62 133 CYS A N 1
ATOM 1065 C CA . CYS A 1 133 ? 11.385 -10.616 -23.521 1.00 83.62 133 CYS A CA 1
ATOM 1066 C C . CYS A 1 133 ? 12.634 -9.738 -23.517 1.00 83.62 133 CYS A C 1
ATOM 1068 O O . CYS A 1 133 ? 13.735 -10.174 -23.203 1.00 83.62 133 CYS A O 1
ATOM 1070 N N . SER A 1 134 ? 12.453 -8.462 -23.812 1.00 85.81 134 SER A N 1
ATOM 1071 C CA . SER A 1 134 ? 13.498 -7.448 -23.850 1.00 85.81 134 SER A CA 1
ATOM 1072 C C . SER A 1 134 ? 13.013 -6.172 -23.165 1.00 85.81 134 SER A C 1
ATOM 1074 O O . SER A 1 134 ? 11.904 -6.111 -22.617 1.00 85.81 134 SER A O 1
ATOM 1076 N N . ASP A 1 135 ? 13.834 -5.121 -23.200 1.00 90.62 135 ASP A N 1
ATOM 1077 C CA . ASP A 1 135 ? 13.389 -3.787 -22.801 1.00 90.62 135 ASP A CA 1
ATOM 1078 C C . ASP A 1 135 ? 12.921 -3.719 -21.331 1.00 90.62 135 ASP A C 1
ATOM 1080 O O . ASP A 1 135 ? 11.931 -3.053 -21.008 1.00 90.62 135 ASP A O 1
ATOM 1084 N N . HIS A 1 136 ? 13.625 -4.420 -20.436 1.00 93.81 136 HIS A N 1
ATOM 1085 C CA . HIS A 1 136 ? 13.311 -4.503 -19.013 1.00 93.81 136 HIS A CA 1
ATOM 1086 C C . HIS A 1 136 ? 13.565 -3.173 -18.317 1.00 93.81 136 HIS A C 1
ATOM 1088 O O . HIS A 1 136 ? 14.612 -2.561 -18.496 1.00 93.81 136 HIS A O 1
ATOM 1094 N N . TYR A 1 137 ? 12.619 -2.714 -17.506 1.00 96.50 137 TYR A N 1
ATOM 1095 C CA . TYR A 1 137 ? 12.789 -1.509 -16.699 1.00 96.50 137 TYR A CA 1
ATOM 1096 C C . TYR A 1 137 ? 11.875 -1.533 -15.480 1.00 96.50 137 TYR A C 1
ATOM 1098 O O . TYR A 1 137 ? 10.771 -2.089 -15.514 1.00 96.50 137 TYR A O 1
ATOM 1106 N N . VAL A 1 138 ? 12.297 -0.860 -14.415 1.00 97.69 138 VAL A N 1
ATOM 1107 C CA . VAL A 1 138 ? 11.491 -0.676 -13.210 1.00 97.69 138 VAL A CA 1
ATOM 1108 C C . VAL A 1 138 ? 10.876 0.715 -13.238 1.00 97.69 138 VAL A C 1
ATOM 1110 O O . VAL A 1 138 ? 11.555 1.709 -13.486 1.00 97.69 138 VAL A O 1
ATOM 1113 N N . LYS A 1 139 ? 9.563 0.812 -13.007 1.00 97.75 139 LYS A N 1
ATOM 1114 C CA . LYS A 1 139 ? 8.925 2.091 -12.667 1.00 97.75 139 LYS A CA 1
ATOM 1115 C C . LYS A 1 139 ? 8.933 2.291 -11.162 1.00 97.75 139 LYS A C 1
ATOM 1117 O O . LYS A 1 139 ? 8.527 1.385 -10.443 1.00 97.75 139 LYS A O 1
ATOM 1122 N N . VAL A 1 140 ? 9.266 3.502 -10.740 1.00 98.31 140 VAL A N 1
ATOM 1123 C CA . VAL A 1 140 ? 9.282 3.942 -9.344 1.00 98.31 140 VAL A CA 1
ATOM 1124 C C . VAL A 1 140 ? 8.125 4.912 -9.137 1.00 98.31 140 VAL A C 1
ATOM 1126 O O . VAL A 1 140 ? 8.038 5.930 -9.833 1.00 98.31 140 VAL A O 1
ATOM 1129 N N . LEU A 1 141 ? 7.193 4.576 -8.245 1.00 97.94 141 LEU A N 1
ATOM 1130 C CA . LEU A 1 141 ? 6.002 5.380 -7.974 1.00 97.94 141 LEU A CA 1
ATOM 1131 C C . LEU A 1 141 ? 5.836 5.616 -6.473 1.00 97.94 141 LEU A C 1
ATOM 1133 O O . LEU A 1 141 ? 5.830 4.661 -5.707 1.00 97.94 141 LEU A O 1
ATOM 1137 N N . LEU A 1 142 ? 5.600 6.867 -6.081 1.00 98.25 142 LEU A N 1
ATOM 1138 C CA . LEU A 1 142 ? 5.062 7.195 -4.762 1.00 98.25 142 LEU A CA 1
ATOM 1139 C C . LEU A 1 142 ? 3.537 7.099 -4.800 1.00 98.25 142 LEU A C 1
ATOM 1141 O O . LEU A 1 142 ? 2.902 7.559 -5.755 1.00 98.25 142 LEU A O 1
ATOM 1145 N N . CYS A 1 143 ? 2.955 6.447 -3.800 1.00 97.81 143 CYS A N 1
ATOM 1146 C CA . CYS A 1 143 ? 1.523 6.197 -3.701 1.00 97.81 143 CYS A CA 1
ATOM 1147 C C . CYS A 1 143 ? 1.035 6.392 -2.258 1.00 97.81 143 CYS A C 1
ATOM 1149 O O . CYS A 1 143 ? 1.791 6.110 -1.335 1.00 97.81 143 CYS A O 1
ATOM 1151 N N . PRO A 1 144 ? -0.220 6.826 -2.054 1.00 97.31 144 PRO A N 1
ATOM 1152 C CA . PRO A 1 144 ? -1.220 7.178 -3.063 1.00 97.31 144 PRO A CA 1
ATOM 1153 C C . PRO A 1 144 ? -1.048 8.596 -3.637 1.00 97.31 144 PRO A C 1
ATOM 1155 O O . PRO A 1 144 ? -0.327 9.437 -3.112 1.00 97.31 144 PRO A O 1
ATOM 1158 N N . ARG A 1 145 ? -1.734 8.879 -4.753 1.00 95.62 145 ARG A N 1
ATOM 1159 C CA . ARG A 1 145 ? -1.571 10.144 -5.494 1.00 95.62 145 ARG A CA 1
ATOM 1160 C C . ARG A 1 145 ? -1.992 11.379 -4.695 1.00 95.62 145 ARG A C 1
ATOM 1162 O O . ARG A 1 145 ? -1.427 12.435 -4.930 1.00 95.62 145 ARG A O 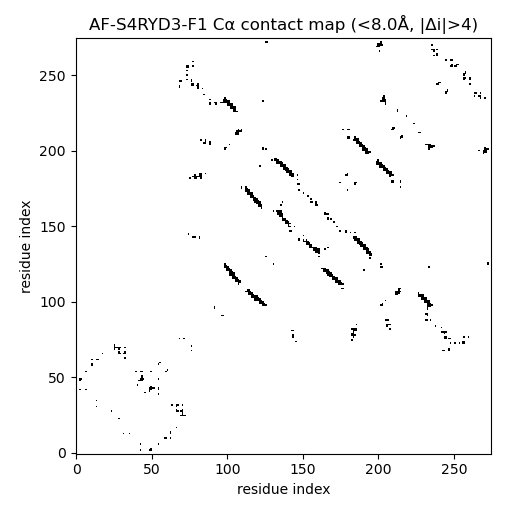1
ATOM 1169 N N . HIS A 1 146 ? -2.994 11.282 -3.826 1.00 96.06 146 HIS A N 1
ATOM 1170 C CA . HIS A 1 146 ? -3.447 12.436 -3.045 1.00 96.06 146 HIS A CA 1
ATOM 1171 C C . HIS A 1 146 ? -2.457 12.821 -1.939 1.00 96.06 146 HIS A C 1
ATOM 1173 O O . HIS A 1 146 ? -2.368 13.999 -1.628 1.00 96.06 146 HIS A O 1
ATOM 1179 N N . ILE A 1 147 ? -1.659 11.872 -1.434 1.00 97.69 147 ILE A N 1
ATOM 1180 C CA . ILE A 1 147 ? -0.525 12.156 -0.536 1.00 97.69 147 ILE A CA 1
ATOM 1181 C C . ILE A 1 147 ? 0.652 12.750 -1.329 1.00 97.69 147 ILE A C 1
ATOM 1183 O O . ILE A 1 147 ? 1.309 13.683 -0.874 1.00 97.69 147 ILE A O 1
ATOM 1187 N N . PHE A 1 148 ? 0.879 12.265 -2.556 1.00 97.44 148 PHE A N 1
ATOM 1188 C CA . PHE A 1 148 ? 1.985 12.687 -3.424 1.00 97.44 148 PHE A CA 1
ATOM 1189 C C . PHE A 1 148 ? 1.511 13.341 -4.739 1.00 97.44 148 PHE A C 1
ATOM 1191 O O . PHE A 1 148 ? 1.780 12.814 -5.826 1.00 97.44 148 PHE A O 1
ATOM 1198 N N . PRO A 1 149 ? 0.806 14.489 -4.698 1.00 95.31 149 PRO A N 1
ATOM 1199 C CA . PRO A 1 149 ? 0.153 15.062 -5.880 1.00 95.31 149 PRO A CA 1
ATOM 1200 C C . PRO A 1 149 ? 1.139 15.497 -6.972 1.00 95.31 149 PRO A C 1
ATOM 1202 O O . PRO A 1 149 ? 0.834 15.367 -8.161 1.00 95.31 149 PRO A O 1
ATOM 1205 N N . HIS A 1 150 ? 2.329 15.950 -6.569 1.00 93.94 150 HIS A N 1
ATOM 1206 C CA . HIS A 1 150 ? 3.397 16.430 -7.452 1.00 93.94 150 HIS A CA 1
ATOM 1207 C C . HIS A 1 150 ? 4.432 15.349 -7.803 1.00 93.94 150 HIS A C 1
ATOM 1209 O O . HIS A 1 150 ? 5.351 15.598 -8.581 1.00 93.94 150 HIS A O 1
ATOM 1215 N N . ALA A 1 151 ? 4.304 14.135 -7.255 1.00 94.75 151 ALA A N 1
ATOM 1216 C CA . ALA A 1 151 ? 5.238 13.062 -7.563 1.00 94.75 151 ALA A CA 1
ATOM 1217 C C . ALA A 1 151 ? 4.937 12.465 -8.942 1.00 94.75 151 ALA A C 1
ATOM 1219 O O . ALA A 1 151 ? 3.906 11.825 -9.178 1.00 94.75 151 ALA A O 1
ATOM 1220 N N . HIS A 1 152 ? 5.877 12.637 -9.867 1.00 94.19 152 HIS A N 1
ATOM 1221 C CA . HIS A 1 152 ? 5.813 12.003 -11.176 1.00 94.19 152 HIS A CA 1
ATOM 1222 C C . HIS A 1 152 ? 6.489 10.623 -11.153 1.00 94.19 152 HIS A C 1
ATOM 1224 O O . HIS A 1 152 ? 7.566 10.480 -10.571 1.00 94.19 152 HIS A O 1
ATOM 1230 N N . PRO A 1 153 ? 5.905 9.598 -11.809 1.00 96.00 153 PRO A N 1
ATOM 1231 C CA . PRO A 1 153 ? 6.537 8.288 -11.912 1.00 96.00 153 PRO A CA 1
ATOM 1232 C C . PRO A 1 153 ? 7.910 8.377 -12.578 1.00 96.00 153 PRO A C 1
ATOM 1234 O O . PRO A 1 153 ? 8.016 8.867 -13.705 1.00 96.00 153 PRO A O 1
ATOM 1237 N N . ARG A 1 154 ? 8.935 7.829 -11.927 1.00 97.88 154 ARG A N 1
ATOM 1238 C CA . ARG A 1 154 ? 10.269 7.669 -12.515 1.00 97.88 154 ARG A CA 1
ATOM 1239 C C . ARG A 1 154 ? 10.438 6.268 -13.087 1.00 97.88 154 ARG A C 1
ATOM 1241 O O . ARG A 1 154 ? 9.599 5.383 -12.879 1.00 97.88 154 ARG A O 1
ATOM 1248 N N . ARG A 1 155 ? 11.485 6.071 -13.880 1.00 97.56 155 ARG A N 1
ATOM 1249 C CA . ARG A 1 155 ? 11.844 4.759 -14.415 1.00 97.56 155 ARG A CA 1
ATOM 1250 C C . ARG A 1 155 ? 13.346 4.636 -14.572 1.00 97.56 155 ARG A C 1
ATOM 1252 O O . ARG A 1 155 ? 13.988 5.644 -14.850 1.00 97.56 155 ARG A O 1
ATOM 1259 N N . THR A 1 156 ? 13.829 3.408 -14.474 1.00 98.00 156 THR A N 1
ATOM 1260 C CA . THR A 1 156 ? 15.187 3.052 -14.875 1.00 98.00 156 THR A CA 1
ATOM 1261 C C . THR A 1 156 ? 15.373 3.201 -16.381 1.00 98.00 156 THR A C 1
ATOM 1263 O O . THR A 1 156 ? 14.397 3.268 -17.152 1.00 98.00 156 THR A O 1
ATOM 1266 N N . GLN A 1 157 ? 16.628 3.191 -16.812 1.00 96.44 157 GLN A N 1
ATOM 1267 C CA . GLN A 1 157 ? 16.978 2.848 -18.178 1.00 96.44 157 GLN A CA 1
ATOM 1268 C C . GLN A 1 157 ? 16.479 1.438 -18.508 1.00 96.44 157 GLN A C 1
ATOM 1270 O O . GLN A 1 157 ? 16.195 0.606 -17.638 1.00 96.44 157 GLN A O 1
ATOM 1275 N N . ARG A 1 158 ? 16.306 1.192 -19.805 1.00 94.81 158 ARG A N 1
ATOM 1276 C CA . ARG A 1 158 ? 15.896 -0.122 -20.290 1.00 94.81 158 ARG A CA 1
ATOM 1277 C C . ARG A 1 158 ? 17.122 -1.005 -20.411 1.00 94.81 158 ARG A C 1
ATOM 1279 O O . ARG A 1 158 ? 18.138 -0.568 -20.943 1.00 94.81 158 ARG A O 1
ATOM 1286 N N . LYS A 1 159 ? 16.999 -2.240 -19.951 1.00 91.00 159 LYS A N 1
ATOM 1287 C CA . LYS A 1 159 ? 18.047 -3.251 -20.003 1.00 91.00 159 LYS A CA 1
ATOM 1288 C C . LYS A 1 159 ? 17.578 -4.414 -20.868 1.00 91.00 159 LYS A C 1
ATOM 1290 O O . LYS A 1 159 ? 16.401 -4.789 -20.858 1.00 91.00 159 LYS A O 1
ATOM 1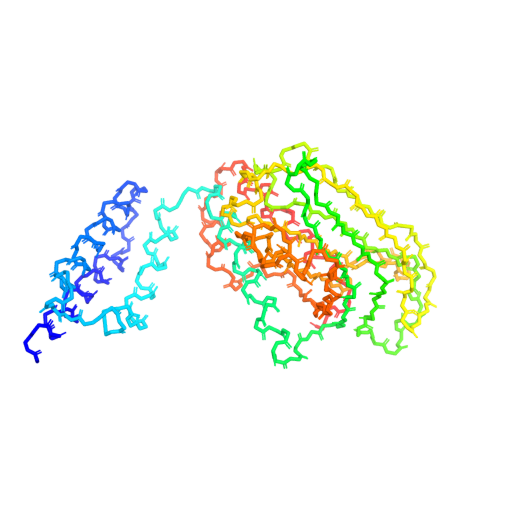295 N N . MET A 1 160 ? 18.501 -4.970 -21.642 1.00 84.19 160 MET A N 1
ATOM 1296 C CA . MET A 1 160 ? 18.256 -6.237 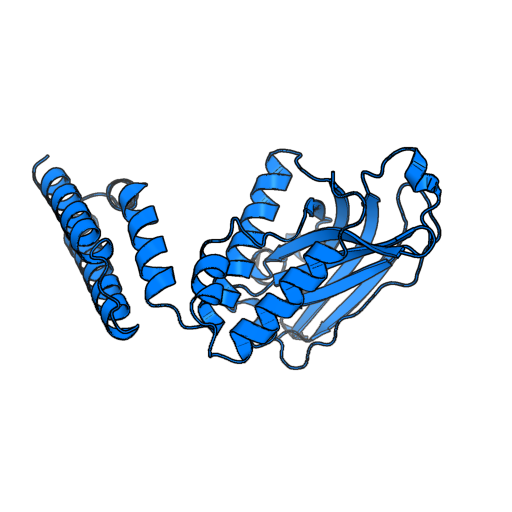-22.326 1.00 84.19 160 MET A CA 1
ATOM 1297 C C . MET A 1 160 ? 18.165 -7.366 -21.302 1.00 84.19 160 MET A C 1
ATOM 1299 O O . MET A 1 160 ? 18.495 -7.183 -20.131 1.00 84.19 160 MET A O 1
ATOM 1303 N N . HIS A 1 161 ? 17.636 -8.511 -21.721 1.00 79.25 161 HIS A N 1
ATOM 1304 C CA . HIS A 1 161 ? 17.487 -9.638 -20.816 1.00 79.25 161 HIS A CA 1
ATOM 1305 C C . HIS A 1 161 ? 18.857 -10.189 -20.402 1.00 79.25 161 HIS A C 1
ATOM 1307 O O . HIS A 1 161 ? 19.568 -10.791 -21.204 1.00 79.25 161 HIS A O 1
ATOM 1313 N N . THR A 1 162 ? 19.187 -9.998 -19.129 1.00 78.12 162 THR A N 1
ATOM 1314 C CA . THR A 1 162 ? 20.227 -10.715 -18.388 1.00 78.12 162 THR A CA 1
ATOM 1315 C C . THR A 1 162 ? 19.562 -11.288 -17.143 1.00 78.12 162 THR A C 1
ATOM 1317 O O . THR A 1 162 ? 18.617 -10.690 -16.632 1.00 78.12 162 THR A O 1
ATOM 1320 N N . SER A 1 163 ? 20.005 -12.444 -16.655 1.00 82.25 163 SER A N 1
ATOM 1321 C CA . SER A 1 163 ? 19.448 -13.042 -15.438 1.00 82.25 163 SER A CA 1
ATOM 1322 C C . SER A 1 163 ? 20.541 -13.137 -14.372 1.00 82.25 163 SER A C 1
ATOM 1324 O O . SER A 1 163 ? 21.419 -13.987 -14.518 1.00 82.25 163 SER A O 1
ATOM 1326 N N . PRO A 1 164 ? 20.513 -12.299 -13.316 1.00 89.31 164 PRO A N 1
ATOM 1327 C CA . PRO A 1 164 ? 19.542 -11.228 -13.035 1.00 89.31 164 PRO A CA 1
ATOM 1328 C C . PRO A 1 164 ? 19.703 -9.976 -13.927 1.00 89.31 164 PRO A C 1
ATOM 1330 O O . PRO A 1 164 ? 20.745 -9.751 -14.551 1.00 89.31 164 PRO A O 1
ATOM 1333 N N . ILE A 1 165 ? 18.656 -9.146 -13.986 1.00 92.06 165 ILE A N 1
ATOM 1334 C CA . ILE A 1 165 ? 18.634 -7.882 -14.737 1.00 92.06 165 ILE A CA 1
ATOM 1335 C C . ILE A 1 165 ? 19.280 -6.804 -13.869 1.00 92.06 165 ILE A C 1
ATOM 1337 O O . ILE A 1 165 ? 18.702 -6.417 -12.856 1.00 92.06 165 ILE A O 1
ATOM 1341 N N . GLN A 1 166 ? 20.448 -6.306 -14.273 1.00 94.38 166 GLN A N 1
ATOM 1342 C CA . GLN A 1 166 ? 21.200 -5.292 -13.527 1.00 94.38 166 GLN A CA 1
ATOM 1343 C C . GLN A 1 166 ? 20.744 -3.877 -13.902 1.00 94.38 166 GLN A C 1
ATOM 1345 O O . GLN A 1 166 ? 20.854 -3.466 -15.063 1.00 94.38 166 GLN A O 1
ATOM 1350 N N . PHE A 1 167 ? 20.232 -3.129 -12.924 1.00 95.31 167 PHE A N 1
ATOM 1351 C CA . PHE A 1 167 ? 19.824 -1.734 -13.098 1.00 95.31 167 PHE A CA 1
ATOM 1352 C C . PHE A 1 167 ? 20.908 -0.780 -12.607 1.00 95.31 167 PHE A C 1
ATOM 1354 O O . PHE A 1 167 ? 21.375 0.027 -13.407 1.00 95.31 167 PHE A O 1
ATOM 1361 N N . GLU A 1 168 ? 21.31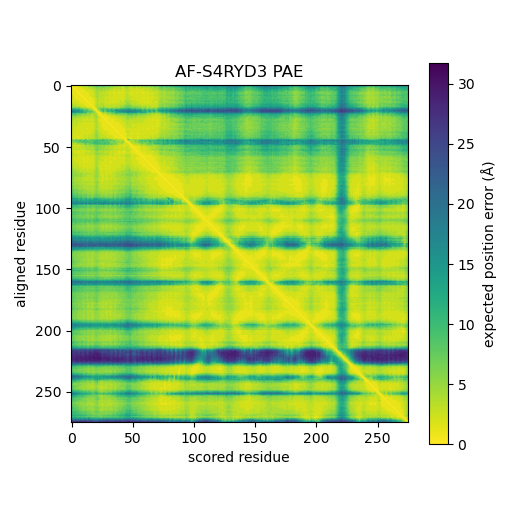7 -0.922 -11.342 1.00 95.25 168 GLU A N 1
ATOM 1362 C CA . GLU A 1 168 ? 22.300 -0.067 -10.657 1.00 95.25 168 GLU A CA 1
ATOM 1363 C C . GLU A 1 168 ? 21.966 1.435 -10.753 1.00 95.25 168 GLU A C 1
ATOM 1365 O O . GLU A 1 168 ? 22.810 2.278 -11.049 1.00 95.25 168 GLU A O 1
ATOM 1370 N N . GLU A 1 169 ? 20.699 1.784 -10.512 1.00 97.50 169 GLU A N 1
ATOM 1371 C CA . GLU A 1 169 ? 20.191 3.154 -10.647 1.00 97.50 169 GLU A CA 1
ATOM 1372 C C . GLU A 1 169 ? 19.603 3.687 -9.337 1.00 97.50 169 GLU A C 1
ATOM 1374 O O . GLU A 1 169 ? 18.830 3.004 -8.663 1.00 97.50 169 GLU A O 1
ATOM 1379 N N . SER A 1 170 ? 19.903 4.949 -9.020 1.00 96.88 170 SER A N 1
ATOM 1380 C CA . SER A 1 170 ? 19.426 5.631 -7.811 1.00 96.88 170 SER A CA 1
ATOM 1381 C C . SER A 1 170 ? 18.452 6.763 -8.136 1.00 96.88 170 SER A C 1
ATOM 1383 O O . SER A 1 170 ? 18.693 7.600 -9.008 1.00 96.88 170 SER A O 1
ATOM 1385 N N . PHE A 1 171 ? 17.363 6.851 -7.376 1.00 97.62 171 PHE A N 1
ATOM 1386 C CA . PHE A 1 171 ? 16.342 7.888 -7.498 1.00 97.62 171 PHE A CA 1
ATOM 1387 C C . PHE A 1 171 ? 16.238 8.684 -6.202 1.00 97.62 171 PHE A C 1
ATOM 1389 O O . PHE A 1 171 ? 16.005 8.120 -5.140 1.00 97.62 171 PHE A O 1
ATOM 1396 N N . LYS A 1 172 ? 16.339 10.009 -6.313 1.00 96.62 172 LYS A N 1
ATOM 1397 C CA . LYS A 1 172 ? 16.089 10.957 -5.219 1.00 96.62 172 LYS A CA 1
ATOM 1398 C C . LYS A 1 172 ? 14.701 11.576 -5.356 1.00 96.62 172 LYS A C 1
ATOM 1400 O O . LYS A 1 172 ? 14.435 12.241 -6.364 1.00 96.62 172 LYS A O 1
ATOM 1405 N N . LEU A 1 173 ? 13.812 11.307 -4.408 1.00 97.00 173 LEU A N 1
ATOM 1406 C CA . LEU A 1 173 ? 12.411 11.715 -4.425 1.00 97.00 173 LEU A CA 1
ATOM 1407 C C . LEU A 1 173 ? 12.133 12.671 -3.259 1.00 97.00 173 LEU A C 1
ATOM 1409 O O . LEU A 1 173 ? 12.323 12.297 -2.106 1.00 97.00 173 LEU A O 1
ATOM 1413 N N . ASN A 1 174 ? 11.638 13.872 -3.564 1.00 96.69 174 ASN A N 1
ATOM 1414 C CA . ASN A 1 174 ? 11.220 14.836 -2.545 1.00 96.69 174 ASN A CA 1
ATOM 1415 C C . ASN A 1 174 ? 9.968 14.308 -1.838 1.00 96.69 174 ASN A C 1
ATOM 1417 O O . ASN A 1 174 ? 8.931 14.122 -2.486 1.00 96.69 174 ASN A O 1
ATOM 1421 N N . VAL A 1 175 ? 10.075 14.057 -0.538 1.00 96.62 175 VAL A N 1
ATOM 1422 C CA . VAL A 1 175 ? 9.002 13.522 0.301 1.00 96.62 175 VAL A CA 1
ATOM 1423 C C . VAL A 1 175 ? 9.105 14.205 1.654 1.00 96.62 175 VAL A C 1
ATOM 1425 O O . VAL A 1 175 ? 10.121 14.070 2.322 1.00 96.62 175 VAL A O 1
ATOM 1428 N N . THR A 1 176 ? 8.069 14.925 2.077 1.00 96.12 176 THR A N 1
ATOM 1429 C CA . THR A 1 176 ? 8.072 15.513 3.423 1.00 96.12 176 THR A CA 1
ATOM 1430 C C . THR A 1 176 ? 7.865 14.433 4.485 1.00 96.12 176 THR A C 1
ATOM 1432 O O . THR A 1 176 ? 7.286 13.377 4.215 1.00 96.12 176 THR A O 1
ATOM 1435 N N . MET A 1 177 ? 8.268 14.718 5.725 1.00 94.00 177 MET A N 1
ATOM 1436 C CA . MET A 1 177 ? 8.077 13.789 6.845 1.00 94.00 177 MET A CA 1
ATOM 1437 C C . MET A 1 177 ? 6.597 13.451 7.075 1.00 94.00 177 MET A C 1
ATOM 1439 O O . MET A 1 177 ? 6.238 12.307 7.358 1.00 94.00 177 MET A O 1
ATOM 1443 N N . GLU A 1 178 ? 5.723 14.444 6.905 1.00 95.31 178 GLU A N 1
ATOM 1444 C CA . GLU A 1 178 ? 4.272 14.281 6.986 1.00 95.31 178 GLU A CA 1
ATOM 1445 C C . GLU A 1 178 ? 3.755 13.324 5.905 1.00 95.31 178 GLU A C 1
ATOM 1447 O O . GLU A 1 178 ? 3.036 12.374 6.212 1.00 95.31 178 GLU A O 1
ATOM 1452 N N . GLN A 1 179 ? 4.186 13.504 4.652 1.00 97.06 179 GLN A N 1
ATOM 1453 C CA . GLN A 1 179 ? 3.817 12.613 3.550 1.00 97.06 179 GLN A CA 1
ATOM 1454 C C . GLN A 1 179 ? 4.340 11.191 3.760 1.00 97.06 179 GLN A C 1
ATOM 1456 O O . GLN A 1 179 ? 3.620 10.228 3.505 1.00 97.06 179 GLN A O 1
ATOM 1461 N N . ALA A 1 180 ? 5.579 11.046 4.232 1.00 95.12 180 ALA A N 1
ATOM 1462 C CA . ALA A 1 180 ? 6.184 9.747 4.503 1.00 95.12 180 ALA A CA 1
ATOM 1463 C C . ALA A 1 180 ? 5.448 8.970 5.602 1.00 95.12 180 ALA A C 1
ATOM 1465 O O . ALA A 1 180 ? 5.333 7.745 5.539 1.00 95.12 180 ALA A O 1
ATOM 1466 N N . ARG A 1 181 ? 4.935 9.687 6.607 1.00 94.31 181 ARG A N 1
ATOM 1467 C CA . ARG A 1 181 ? 4.173 9.117 7.722 1.00 94.31 181 ARG A CA 1
ATOM 1468 C C . ARG A 1 181 ? 2.678 9.006 7.432 1.00 94.31 181 ARG A C 1
ATOM 1470 O O . ARG A 1 181 ? 1.971 8.373 8.216 1.00 94.31 181 ARG A O 1
ATOM 1477 N N . ALA A 1 182 ? 2.170 9.559 6.338 1.00 96.69 182 ALA A N 1
ATOM 1478 C CA . ALA A 1 182 ? 0.747 9.497 6.039 1.00 96.69 182 ALA A CA 1
ATOM 1479 C C . ALA A 1 182 ? 0.249 8.034 5.905 1.00 96.69 182 ALA A C 1
ATOM 1481 O O . ALA A 1 182 ? 0.997 7.151 5.463 1.00 96.69 182 ALA A O 1
ATOM 1482 N N . PRO A 1 183 ? -0.997 7.726 6.313 1.00 95.00 183 PRO A N 1
ATOM 1483 C CA . PRO A 1 183 ? -1.560 6.385 6.173 1.00 95.00 183 PRO A CA 1
ATOM 1484 C C . PRO A 1 183 ? -1.512 5.896 4.718 1.00 95.00 183 PRO A C 1
ATOM 1486 O O . PRO A 1 183 ? -1.825 6.629 3.786 1.00 95.00 183 PRO A O 1
ATOM 1489 N N . GLY A 1 184 ? -1.070 4.655 4.503 1.00 95.50 184 GLY A N 1
ATOM 1490 C CA . GLY A 1 184 ? -0.963 4.073 3.159 1.00 95.50 184 GLY A CA 1
ATOM 1491 C C . GLY A 1 184 ? 0.149 4.649 2.278 1.00 95.50 184 GLY A C 1
ATOM 1492 O O . GLY A 1 184 ? 0.278 4.218 1.130 1.00 95.50 184 GLY A O 1
ATOM 1493 N N . ALA A 1 185 ? 0.971 5.573 2.786 1.00 98.06 185 ALA A N 1
ATOM 1494 C CA . ALA A 1 185 ? 2.137 6.069 2.070 1.00 98.06 185 ALA A CA 1
ATOM 1495 C C . ALA A 1 185 ? 3.129 4.927 1.796 1.00 98.06 185 ALA A C 1
ATOM 1497 O O . ALA A 1 185 ? 3.649 4.279 2.709 1.00 98.06 185 ALA A O 1
ATOM 1498 N N . CYS A 1 186 ? 3.389 4.668 0.518 1.00 97.75 186 CYS A N 1
ATOM 1499 C CA . CYS A 1 186 ? 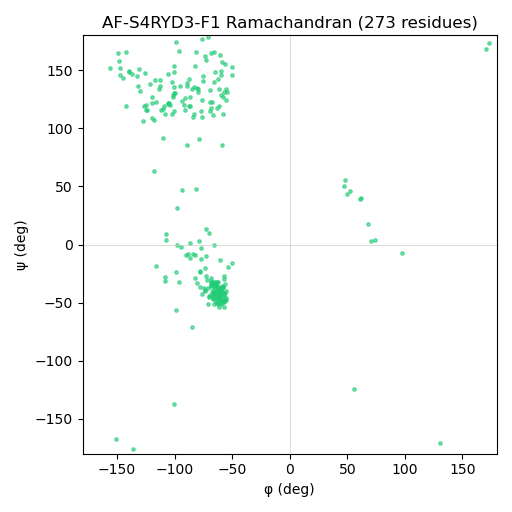4.250 3.583 0.073 1.00 97.75 186 CYS A CA 1
ATOM 1500 C C . CYS A 1 186 ? 4.988 3.917 -1.228 1.00 97.75 186 CYS A C 1
ATOM 1502 O O . CYS A 1 186 ? 4.571 4.743 -2.049 1.00 97.75 186 CYS A O 1
ATOM 1504 N N . LEU A 1 187 ? 6.092 3.208 -1.423 1.00 97.75 187 LEU A N 1
ATOM 1505 C CA . LEU A 1 187 ? 6.825 3.102 -2.668 1.00 97.75 187 LEU A CA 1
ATOM 1506 C C . LEU A 1 187 ? 6.340 1.862 -3.426 1.00 97.75 187 LEU A C 1
ATOM 1508 O O . LEU A 1 187 ? 6.407 0.746 -2.919 1.00 97.75 187 LEU A O 1
ATOM 1512 N N . VAL A 1 188 ? 5.886 2.046 -4.662 1.00 97.62 188 VAL A N 1
ATOM 1513 C CA . VAL A 1 188 ? 5.489 0.954 -5.556 1.00 97.62 188 VAL A CA 1
ATOM 1514 C C . VAL A 1 188 ? 6.508 0.840 -6.682 1.00 97.62 188 VAL A C 1
ATOM 1516 O O . VAL A 1 188 ? 6.650 1.745 -7.511 1.00 97.62 188 VAL A O 1
ATOM 1519 N N . LEU A 1 189 ? 7.191 -0.299 -6.737 1.00 97.88 189 LEU A N 1
ATOM 1520 C CA . LEU A 1 189 ? 8.195 -0.637 -7.738 1.00 97.88 189 LEU A CA 1
ATOM 1521 C C . LEU A 1 189 ? 7.602 -1.641 -8.720 1.00 97.88 189 LEU A C 1
ATOM 1523 O O . LEU A 1 189 ? 7.139 -2.704 -8.328 1.00 97.88 189 LEU A O 1
ATOM 1527 N N . ARG A 1 190 ? 7.576 -1.315 -10.014 1.00 97.12 190 ARG A N 1
ATOM 1528 C CA . ARG A 1 190 ? 6.951 -2.166 -11.043 1.00 97.12 190 ARG A CA 1
ATOM 1529 C C . ARG A 1 190 ? 7.959 -2.599 -12.084 1.00 97.12 190 ARG A C 1
ATOM 1531 O O . ARG A 1 190 ? 8.315 -1.776 -12.931 1.00 97.12 190 ARG A O 1
ATOM 1538 N N . LEU A 1 191 ? 8.328 -3.876 -12.076 1.00 96.00 191 LEU A N 1
ATOM 1539 C CA . LEU A 1 191 ? 9.167 -4.470 -13.107 1.00 96.00 191 LEU A CA 1
ATOM 1540 C C . LEU A 1 191 ? 8.338 -4.721 -14.370 1.00 96.00 191 LEU A C 1
ATOM 1542 O O . LEU A 1 191 ? 7.285 -5.365 -14.340 1.00 96.00 191 LEU A O 1
ATOM 1546 N N . LYS A 1 192 ? 8.793 -4.174 -15.494 1.00 95.00 192 LYS A N 1
ATOM 1547 C CA . LYS A 1 192 ? 8.111 -4.240 -16.787 1.00 95.00 192 LYS A CA 1
ATOM 1548 C C . LYS A 1 192 ? 9.064 -4.686 -17.875 1.00 95.00 192 LYS A C 1
ATOM 1550 O O . LYS A 1 192 ? 10.242 -4.364 -17.815 1.00 95.00 192 LYS A O 1
ATOM 1555 N N . ALA A 1 193 ? 8.510 -5.340 -18.885 1.00 93.38 193 ALA A N 1
ATOM 1556 C CA . ALA A 1 193 ? 9.235 -5.784 -20.066 1.00 93.38 193 ALA A CA 1
ATOM 1557 C C . ALA A 1 193 ? 8.375 -5.637 -21.324 1.00 93.38 193 ALA A C 1
ATOM 1559 O O . ALA A 1 193 ? 7.153 -5.422 -21.253 1.00 93.38 193 ALA A O 1
ATOM 1560 N N . GLN A 1 194 ? 9.040 -5.733 -22.466 1.00 90.75 194 GLN A N 1
ATOM 1561 C CA . GLN A 1 194 ? 8.439 -5.957 -23.770 1.00 90.75 194 GLN A CA 1
ATOM 1562 C C . GLN A 1 194 ? 8.617 -7.436 -24.123 1.00 90.75 194 GLN A C 1
ATOM 1564 O O . GLN A 1 194 ? 9.734 -7.927 -24.102 1.00 90.75 194 GLN A O 1
ATOM 1569 N N . CYS A 1 195 ? 7.547 -8.143 -24.466 1.00 85.25 195 CYS A N 1
ATOM 1570 C CA . CYS A 1 195 ? 7.594 -9.535 -24.910 1.00 85.25 195 CYS A CA 1
ATOM 1571 C C . CYS A 1 195 ? 6.840 -9.632 -26.238 1.00 85.25 195 CYS A C 1
ATOM 1573 O O . CYS A 1 195 ? 5.614 -9.481 -26.275 1.00 85.25 195 CYS A O 1
ATOM 1575 N N . GLY A 1 196 ? 7.575 -9.792 -27.342 1.00 82.19 196 GLY A N 1
ATOM 1576 C CA . GLY A 1 196 ? 7.016 -9.658 -28.690 1.00 82.19 196 GLY A CA 1
ATOM 1577 C C . GLY A 1 196 ? 6.340 -8.294 -28.885 1.00 82.19 196 GLY A C 1
ATOM 1578 O O . GLY A 1 196 ? 6.939 -7.247 -28.636 1.00 82.19 196 GLY A O 1
ATOM 1579 N N . LEU A 1 197 ? 5.062 -8.295 -29.271 1.00 81.56 197 LEU A N 1
ATOM 1580 C CA . LEU A 1 197 ? 4.258 -7.077 -29.455 1.00 81.56 197 LEU A CA 1
ATOM 1581 C C . LEU A 1 197 ? 3.670 -6.521 -28.144 1.00 81.56 197 LEU A C 1
ATOM 1583 O O . LEU A 1 197 ? 3.148 -5.403 -28.115 1.00 81.56 197 LEU A O 1
ATOM 1587 N N . HIS A 1 198 ? 3.766 -7.258 -27.035 1.00 84.56 198 HIS A N 1
ATOM 1588 C CA . HIS A 1 198 ? 3.098 -6.904 -25.787 1.00 84.56 198 HIS A CA 1
ATOM 1589 C C . HIS A 1 198 ? 4.041 -6.264 -24.773 1.00 84.56 198 HIS A C 1
ATOM 1591 O O . HIS A 1 198 ? 5.068 -6.815 -24.391 1.00 84.56 198 HIS A O 1
ATOM 1597 N N . LYS A 1 199 ? 3.627 -5.105 -24.252 1.00 89.94 199 LYS A N 1
ATOM 1598 C CA . LYS A 1 199 ? 4.297 -4.431 -23.139 1.00 89.94 199 LYS A CA 1
ATOM 1599 C C . LYS A 1 199 ? 3.514 -4.572 -21.849 1.00 89.94 199 LYS A C 1
ATOM 1601 O O . LYS A 1 199 ? 2.411 -4.007 -21.743 1.00 89.94 199 LYS A O 1
ATOM 1606 N N . GLY A 1 200 ? 4.125 -5.158 -20.827 1.00 92.94 200 GLY A N 1
ATOM 1607 C CA . GLY A 1 200 ? 3.406 -5.459 -19.598 1.00 92.94 200 GLY A CA 1
ATOM 1608 C C . GLY A 1 200 ? 4.233 -5.466 -18.319 1.00 92.94 200 GLY A C 1
ATOM 1609 O O . GLY A 1 200 ? 5.325 -4.907 -18.253 1.00 92.94 200 GLY A O 1
ATOM 1610 N N . LEU A 1 201 ? 3.610 -5.989 -17.271 1.00 93.31 201 LEU A N 1
ATOM 1611 C CA . LEU A 1 201 ? 4.068 -6.057 -15.894 1.00 93.31 201 LEU A CA 1
ATOM 1612 C C . LEU A 1 201 ? 4.524 -7.487 -15.598 1.00 93.31 201 LEU A C 1
ATOM 1614 O O . LEU A 1 201 ? 3.721 -8.414 -15.668 1.00 93.31 201 LEU A O 1
ATOM 1618 N N . LEU A 1 202 ? 5.793 -7.643 -15.235 1.00 92.31 202 LEU A N 1
ATOM 1619 C CA . LEU A 1 202 ? 6.347 -8.907 -14.746 1.00 92.31 202 LEU A CA 1
ATOM 1620 C C . LEU A 1 202 ? 6.018 -9.115 -13.265 1.00 92.31 202 LEU A C 1
ATOM 1622 O O . LEU A 1 202 ? 5.731 -10.225 -12.844 1.00 92.31 202 LEU A O 1
ATOM 1626 N N . GLY A 1 203 ? 5.947 -8.027 -12.505 1.00 93.69 203 GLY A N 1
ATOM 1627 C CA . GLY A 1 203 ? 5.477 -8.018 -11.127 1.00 93.69 203 GLY A CA 1
ATOM 1628 C C . GLY A 1 203 ? 5.673 -6.650 -10.490 1.00 93.69 203 GLY A C 1
ATOM 1629 O O . GLY A 1 203 ? 6.248 -5.738 -11.099 1.00 93.69 203 GLY A O 1
ATOM 1630 N N . GLU A 1 204 ? 5.163 -6.487 -9.278 1.00 95.25 204 GLU A N 1
ATOM 1631 C CA . GLU A 1 204 ? 5.344 -5.283 -8.480 1.00 95.25 204 GLU A CA 1
ATOM 1632 C C . GLU A 1 204 ? 5.748 -5.608 -7.044 1.00 95.25 204 GLU A C 1
ATOM 1634 O O . GLU A 1 204 ? 5.282 -6.591 -6.481 1.00 95.25 204 GLU A O 1
ATOM 1639 N N . ALA A 1 205 ? 6.591 -4.762 -6.464 1.00 95.94 205 ALA A N 1
ATOM 1640 C CA . ALA A 1 205 ? 6.911 -4.764 -5.046 1.00 95.94 205 ALA A CA 1
ATOM 1641 C C . ALA A 1 205 ? 6.369 -3.480 -4.404 1.00 95.94 205 ALA A C 1
ATOM 1643 O O . ALA A 1 205 ? 6.407 -2.410 -5.024 1.00 95.94 205 ALA A O 1
ATOM 1644 N N . VAL A 1 206 ? 5.849 -3.581 -3.183 1.00 96.38 206 VAL A N 1
ATOM 1645 C CA . VAL A 1 206 ? 5.251 -2.464 -2.440 1.00 96.38 206 VAL A CA 1
ATOM 1646 C C . VAL A 1 206 ? 5.929 -2.325 -1.084 1.00 96.38 206 VAL A C 1
ATOM 1648 O O . VAL A 1 206 ? 5.814 -3.203 -0.242 1.00 96.38 206 VAL A O 1
ATOM 1651 N N . LEU A 1 207 ? 6.606 -1.205 -0.853 1.00 95.50 207 LEU A N 1
ATOM 1652 C CA . LEU A 1 207 ? 7.290 -0.906 0.403 1.00 95.50 207 LEU A CA 1
ATOM 1653 C C . LEU A 1 207 ? 6.573 0.241 1.117 1.00 95.50 207 LEU A C 1
ATOM 1655 O O . LEU A 1 207 ? 6.533 1.358 0.603 1.00 95.50 207 LEU A O 1
ATOM 1659 N N . GLY A 1 208 ? 6.006 -0.015 2.296 1.00 96.12 208 GLY A N 1
ATOM 1660 C CA . GLY A 1 208 ? 5.459 1.047 3.143 1.00 96.12 208 GLY A CA 1
ATOM 1661 C C . GLY A 1 208 ? 6.561 2.029 3.542 1.00 96.12 208 GLY A C 1
ATOM 1662 O O . GLY A 1 208 ? 7.644 1.608 3.937 1.00 96.12 208 GLY A O 1
ATOM 1663 N N . LEU A 1 209 ? 6.317 3.338 3.444 1.00 95.38 209 LEU A N 1
ATOM 1664 C CA . LEU A 1 209 ? 7.380 4.310 3.727 1.00 95.38 209 LEU A CA 1
ATOM 1665 C C . LEU A 1 209 ? 7.785 4.300 5.202 1.00 95.38 209 LEU A C 1
ATOM 1667 O O . LEU A 1 209 ? 8.959 4.441 5.502 1.00 95.38 209 LEU A O 1
ATOM 1671 N N . ARG A 1 210 ? 6.856 4.021 6.120 1.00 91.69 210 ARG A N 1
ATOM 1672 C CA . ARG A 1 210 ? 7.149 3.928 7.561 1.00 91.69 210 ARG A CA 1
ATOM 1673 C C . ARG A 1 210 ? 8.229 2.900 7.918 1.00 91.69 210 ARG A C 1
ATOM 1675 O O . ARG A 1 210 ? 8.919 3.092 8.904 1.00 91.69 210 ARG A O 1
ATOM 1682 N N . SER A 1 211 ? 8.415 1.847 7.118 1.00 88.88 211 SER A N 1
ATOM 1683 C CA . SER A 1 211 ? 9.471 0.852 7.357 1.00 88.88 211 SER A CA 1
ATOM 1684 C C . SER A 1 211 ? 10.828 1.227 6.747 1.00 88.88 211 SER A C 1
ATOM 1686 O O . SER A 1 211 ? 11.760 0.431 6.809 1.00 88.88 211 SER A O 1
ATOM 1688 N N . VAL A 1 212 ? 10.956 2.391 6.099 1.00 91.38 212 VAL A N 1
ATOM 1689 C CA . VAL A 1 212 ? 12.223 2.833 5.501 1.00 91.38 212 VAL A CA 1
ATOM 1690 C C . VAL A 1 212 ? 13.126 3.440 6.575 1.00 91.38 212 VAL A C 1
ATOM 1692 O O . VAL A 1 212 ? 12.699 4.266 7.383 1.00 91.38 212 VAL A O 1
ATOM 1695 N N . ALA A 1 213 ? 14.403 3.054 6.550 1.00 87.88 213 ALA A N 1
ATOM 1696 C CA . ALA A 1 213 ? 15.416 3.582 7.456 1.00 87.88 213 ALA A CA 1
ATOM 1697 C C . ALA A 1 213 ? 15.477 5.121 7.394 1.00 87.88 213 ALA A C 1
ATOM 1699 O O . ALA A 1 213 ? 15.539 5.697 6.306 1.00 87.88 213 ALA A O 1
ATOM 1700 N N . GLY A 1 214 ? 15.462 5.767 8.562 1.00 85.06 214 GLY A N 1
ATOM 1701 C CA . GLY A 1 214 ? 15.449 7.228 8.710 1.00 85.06 214 GLY A CA 1
ATOM 1702 C C . GLY A 1 214 ? 14.066 7.855 8.944 1.00 85.06 214 GLY A C 1
ATOM 1703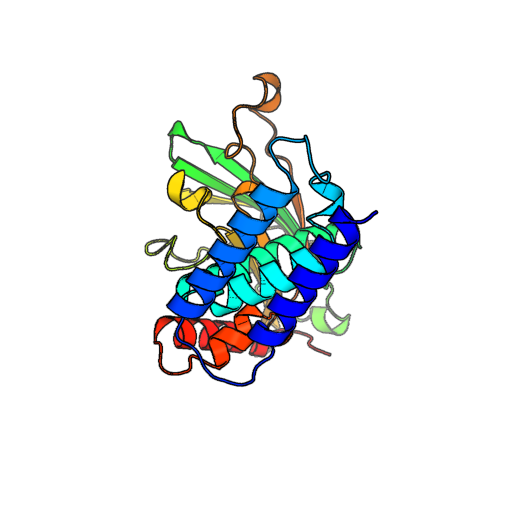 O O . GLY A 1 214 ? 14.003 9.045 9.229 1.00 85.06 214 GLY A O 1
ATOM 1704 N N . LEU A 1 215 ? 12.963 7.092 8.859 1.00 83.75 215 LEU A N 1
ATOM 1705 C CA . LEU A 1 215 ? 11.602 7.598 9.140 1.00 83.75 215 LEU A CA 1
ATOM 1706 C C . LEU A 1 215 ? 11.070 7.273 10.548 1.00 83.75 215 LEU A C 1
ATOM 1708 O O . LEU A 1 215 ? 10.205 7.992 11.073 1.00 83.75 215 LEU A O 1
ATOM 1712 N N . GLU A 1 216 ? 11.601 6.225 11.170 1.00 70.62 216 GLU A N 1
ATOM 1713 C CA . GLU A 1 216 ? 11.414 5.914 12.591 1.00 70.62 216 GLU A CA 1
ATOM 1714 C C . GLU A 1 216 ? 12.398 6.745 13.446 1.00 70.62 216 GLU A C 1
ATOM 1716 O O . GLU A 1 216 ? 13.433 7.190 12.947 1.00 70.62 216 GLU A O 1
ATOM 1721 N N . ALA A 1 217 ? 12.047 7.010 14.713 1.00 56.31 217 ALA A N 1
ATOM 1722 C CA . ALA A 1 217 ? 12.831 7.821 15.661 1.00 56.31 217 ALA A CA 1
ATOM 1723 C C . ALA A 1 217 ? 14.315 7.381 15.726 1.00 56.31 217 ALA A C 1
ATOM 1725 O O . ALA A 1 217 ? 14.600 6.214 15.450 1.00 56.31 217 ALA A O 1
ATOM 1726 N N . PRO A 1 218 ? 15.266 8.281 16.061 1.00 50.28 218 PRO A N 1
ATOM 1727 C CA . PRO A 1 218 ? 16.683 8.063 15.790 1.00 50.28 218 PRO A CA 1
ATOM 1728 C C . PRO A 1 218 ? 17.182 6.775 16.446 1.00 50.28 218 PRO A C 1
ATOM 1730 O O . PRO A 1 218 ? 17.264 6.663 17.668 1.00 50.28 218 PRO A O 1
ATOM 1733 N N . ALA A 1 219 ? 17.525 5.798 15.608 1.00 44.88 219 ALA A N 1
ATOM 1734 C CA . ALA A 1 219 ? 18.355 4.684 16.026 1.00 44.88 219 ALA A CA 1
ATOM 1735 C C . ALA A 1 219 ? 19.710 5.237 16.518 1.00 44.88 219 ALA A C 1
ATOM 1737 O O . ALA A 1 219 ? 20.153 6.273 16.009 1.00 44.88 219 ALA A O 1
ATOM 1738 N N . PRO A 1 220 ? 20.378 4.574 17.481 1.00 38.94 220 PRO A N 1
ATOM 1739 C CA . PRO A 1 220 ? 21.686 5.001 17.966 1.00 38.94 220 PRO A CA 1
ATOM 1740 C C . PRO A 1 220 ? 22.661 5.241 16.801 1.00 38.94 220 PRO A C 1
ATOM 1742 O O . PRO A 1 220 ? 22.603 4.570 15.766 1.00 38.94 220 PRO A O 1
ATOM 1745 N N . GLU A 1 221 ? 23.547 6.224 16.978 1.00 46.78 221 GLU A N 1
ATOM 1746 C CA . GLU A 1 221 ? 24.455 6.804 15.970 1.00 46.78 221 GLU A CA 1
ATOM 1747 C C . GLU A 1 221 ? 25.284 5.775 15.169 1.00 46.78 221 GLU A C 1
ATOM 1749 O O . GLU A 1 221 ? 25.759 6.067 14.074 1.00 46.78 221 GLU A O 1
ATOM 1754 N N . SER A 1 222 ? 25.379 4.530 15.640 1.00 41.56 222 SER A N 1
ATOM 1755 C CA . SER A 1 222 ? 26.058 3.411 14.980 1.00 41.56 222 SER A CA 1
ATOM 1756 C C . SER A 1 222 ? 25.343 2.822 13.751 1.00 41.56 222 SER A C 1
ATOM 1758 O O . SER A 1 222 ? 25.952 2.032 13.032 1.00 41.56 222 SER A O 1
ATOM 1760 N N . LEU A 1 223 ? 24.090 3.199 13.456 1.00 44.91 223 LEU A N 1
ATOM 1761 C CA . LEU A 1 223 ? 23.333 2.681 12.297 1.00 44.91 223 LEU A CA 1
ATOM 1762 C C . LEU A 1 223 ? 23.144 3.684 11.147 1.00 44.91 223 LEU A C 1
ATOM 1764 O O . LEU A 1 223 ? 22.530 3.348 10.135 1.00 44.91 223 LEU A O 1
ATOM 1768 N N . HIS A 1 224 ? 23.721 4.886 11.246 1.00 42.78 224 HIS A N 1
ATOM 1769 C CA . HIS A 1 224 ? 23.528 5.988 10.288 1.00 42.78 224 HIS A CA 1
ATOM 1770 C C . HIS A 1 224 ? 24.079 5.733 8.866 1.00 42.78 224 HIS A C 1
ATOM 1772 O O . HIS A 1 224 ? 23.937 6.578 7.988 1.00 42.78 224 HIS A O 1
ATOM 1778 N N . SER A 1 225 ? 24.687 4.571 8.612 1.00 44.19 225 SER A N 1
ATOM 1779 C CA . SER A 1 225 ? 25.338 4.239 7.337 1.00 44.19 225 SER A CA 1
ATOM 1780 C C . SER A 1 225 ? 24.686 3.069 6.583 1.00 44.19 225 SER A C 1
ATOM 1782 O O . SER A 1 225 ? 24.861 2.921 5.372 1.00 44.19 225 SER A O 1
ATOM 1784 N N . ALA A 1 226 ? 23.887 2.228 7.245 1.00 47.94 226 ALA A N 1
ATOM 1785 C CA . ALA A 1 226 ? 23.420 0.993 6.625 1.00 47.94 226 ALA A CA 1
ATOM 1786 C C . ALA A 1 226 ? 22.105 1.203 5.863 1.00 47.94 226 ALA A C 1
ATOM 1788 O O . ALA A 1 226 ? 21.012 0.921 6.360 1.00 47.94 226 ALA A O 1
ATOM 1789 N N . ARG A 1 227 ? 22.217 1.642 4.604 1.00 61.88 227 ARG A N 1
ATOM 1790 C CA . ARG A 1 227 ? 21.184 1.428 3.582 1.00 61.88 227 ARG A CA 1
ATOM 1791 C C . ARG A 1 227 ? 20.974 -0.080 3.422 1.00 61.88 227 ARG A C 1
ATOM 1793 O O . ARG A 1 227 ? 21.609 -0.723 2.589 1.00 61.88 227 ARG A O 1
ATOM 1800 N N . SER A 1 228 ? 20.124 -0.651 4.268 1.00 68.69 228 SER A N 1
ATOM 1801 C CA . SER A 1 228 ? 19.873 -2.088 4.282 1.00 68.69 228 SER A CA 1
ATOM 1802 C C . SER A 1 228 ? 19.262 -2.477 2.941 1.00 68.69 228 SER A C 1
ATOM 1804 O O . SER A 1 228 ? 18.215 -1.959 2.549 1.00 68.69 228 SER A O 1
ATOM 1806 N N . GLN A 1 229 ? 19.962 -3.329 2.195 1.00 85.62 229 GLN A N 1
ATOM 1807 C CA . GLN A 1 229 ? 19.442 -3.855 0.941 1.00 85.62 229 GLN A CA 1
ATOM 1808 C C . GLN A 1 229 ? 18.257 -4.769 1.257 1.00 85.62 229 GLN A C 1
ATOM 1810 O O . GLN A 1 229 ? 18.386 -5.739 1.997 1.00 85.62 229 GLN A O 1
ATOM 1815 N N . LEU A 1 230 ? 17.108 -4.446 0.680 1.00 91.38 230 LEU A N 1
ATOM 1816 C CA . LEU A 1 230 ? 15.875 -5.211 0.742 1.00 91.38 230 LEU A CA 1
ATOM 1817 C C . LEU A 1 230 ? 15.781 -6.096 -0.500 1.00 91.38 230 LEU A C 1
ATOM 1819 O O . LEU A 1 230 ? 16.030 -5.644 -1.620 1.00 91.38 230 LEU A O 1
ATOM 1823 N N . LEU A 1 231 ? 15.384 -7.349 -0.309 1.00 93.62 231 LEU A N 1
ATOM 1824 C CA . LEU A 1 231 ? 15.093 -8.277 -1.395 1.00 93.62 231 LEU A CA 1
ATOM 1825 C C . LEU A 1 231 ? 13.587 -8.536 -1.427 1.00 93.62 231 LEU A C 1
ATOM 1827 O O . LEU A 1 231 ? 13.090 -9.421 -0.750 1.00 93.62 231 LEU A O 1
ATOM 1831 N N . LEU A 1 232 ? 12.852 -7.748 -2.208 1.00 94.50 232 LEU A N 1
ATOM 1832 C CA . LEU A 1 232 ? 11.391 -7.761 -2.189 1.00 94.50 232 LEU A CA 1
ATOM 1833 C C . LEU A 1 232 ? 10.832 -8.765 -3.210 1.00 94.50 232 LEU A C 1
ATOM 1835 O O . LEU A 1 232 ? 11.162 -8.647 -4.396 1.00 94.50 232 LEU A O 1
ATOM 1839 N N . PRO A 1 233 ? 9.958 -9.718 -2.831 1.00 95.38 233 PRO A N 1
ATOM 1840 C CA . PRO A 1 233 ? 9.282 -10.567 -3.807 1.00 95.38 233 PRO A CA 1
ATOM 1841 C C . PRO A 1 233 ? 8.391 -9.751 -4.753 1.00 95.38 233 PRO A C 1
ATOM 1843 O O . PRO A 1 233 ? 7.729 -8.791 -4.357 1.00 95.38 233 PRO A O 1
ATOM 1846 N N . LEU A 1 234 ? 8.359 -10.143 -6.025 1.00 94.94 234 LEU A N 1
ATOM 1847 C CA . LEU A 1 234 ? 7.515 -9.526 -7.043 1.00 94.94 234 LEU A CA 1
ATOM 1848 C C . LEU A 1 234 ? 6.111 -10.134 -6.998 1.00 94.94 234 LEU A C 1
ATOM 1850 O O . LEU A 1 234 ? 5.899 -11.274 -7.404 1.00 94.94 234 LEU A O 1
ATOM 1854 N N . LEU A 1 235 ? 5.136 -9.357 -6.546 1.00 93.38 235 LEU A N 1
ATOM 1855 C CA . LEU A 1 235 ? 3.736 -9.754 -6.426 1.00 93.38 235 LEU A CA 1
ATOM 1856 C C . LEU A 1 235 ? 2.901 -9.262 -7.615 1.00 93.38 235 LEU A C 1
ATOM 1858 O O . LEU A 1 235 ? 3.367 -8.511 -8.481 1.00 93.38 235 LEU A O 1
ATOM 1862 N N . ARG A 1 236 ? 1.633 -9.677 -7.669 1.00 89.69 236 ARG A N 1
ATOM 1863 C CA . ARG A 1 236 ? 0.647 -9.139 -8.616 1.00 89.69 236 ARG A CA 1
ATOM 1864 C C . ARG A 1 236 ? -0.258 -8.112 -7.925 1.00 89.69 236 ARG A C 1
ATOM 1866 O O . ARG A 1 236 ? -0.518 -8.245 -6.732 1.00 89.69 236 ARG A O 1
ATOM 1873 N N . PRO A 1 237 ? -0.746 -7.089 -8.649 1.00 84.19 237 PRO A N 1
ATOM 1874 C CA . PRO A 1 237 ? -1.767 -6.190 -8.124 1.00 84.19 237 PRO A CA 1
ATOM 1875 C C . PRO A 1 237 ? -3.019 -6.965 -7.696 1.00 84.19 237 PRO A C 1
ATOM 1877 O O . PRO A 1 237 ? -3.547 -7.745 -8.487 1.00 84.19 237 PRO A O 1
ATOM 1880 N N . LYS A 1 238 ? -3.534 -6.700 -6.490 1.00 74.56 238 LYS A N 1
ATOM 1881 C CA . LYS A 1 238 ? -4.791 -7.287 -6.007 1.00 74.56 238 LYS A CA 1
ATOM 1882 C C . LYS A 1 238 ? -5.985 -6.414 -6.354 1.00 74.56 238 LYS A C 1
ATOM 1884 O O . LYS A 1 238 ? -6.117 -5.298 -5.870 1.00 74.56 238 LYS A O 1
ATOM 1889 N N . THR A 1 239 ? -6.885 -6.919 -7.179 1.00 70.62 239 THR A N 1
ATOM 1890 C CA . THR A 1 239 ? -8.102 -6.206 -7.611 1.00 70.62 239 THR A CA 1
ATOM 1891 C C . THR A 1 239 ? -9.372 -6.768 -6.995 1.00 70.62 239 THR A C 1
ATOM 1893 O O . THR A 1 239 ? -10.316 -6.010 -6.797 1.00 70.62 239 THR A O 1
ATOM 1896 N N . GLN A 1 240 ? -9.425 -8.071 -6.712 1.00 69.75 240 GLN A N 1
ATOM 1897 C CA . GLN A 1 240 ? -10.657 -8.734 -6.266 1.00 69.75 240 GLN A CA 1
ATOM 1898 C C . GLN A 1 240 ? -10.641 -9.135 -4.789 1.00 69.75 240 GLN A C 1
ATOM 1900 O O . GLN A 1 240 ? -11.689 -9.164 -4.147 1.00 69.75 240 GLN A O 1
ATOM 1905 N N . GLU A 1 241 ? -9.461 -9.395 -4.232 1.00 77.06 241 GLU A N 1
ATOM 1906 C CA . GLU A 1 241 ? -9.321 -9.872 -2.851 1.00 77.06 241 GLU A CA 1
ATOM 1907 C C . GLU A 1 241 ? -9.371 -8.746 -1.812 1.00 77.06 241 GLU A C 1
ATOM 1909 O O . GLU A 1 241 ? -9.828 -8.975 -0.698 1.00 77.06 241 GLU A O 1
ATOM 1914 N N . SER A 1 242 ? -8.957 -7.528 -2.179 1.00 86.44 242 SER A N 1
ATOM 1915 C CA . SER A 1 242 ? -8.927 -6.376 -1.269 1.00 86.44 242 SER A CA 1
ATOM 1916 C C . SER A 1 242 ? -10.338 -5.906 -0.918 1.00 86.44 242 SER A C 1
ATOM 1918 O O . SER A 1 242 ? -11.121 -5.516 -1.794 1.00 86.44 242 SER A O 1
ATOM 1920 N N . ASP A 1 243 ? -10.655 -5.883 0.375 1.00 87.88 243 ASP A N 1
ATOM 1921 C CA . ASP A 1 243 ? -11.932 -5.366 0.861 1.00 87.88 243 ASP A CA 1
ATOM 1922 C C . ASP A 1 243 ? -12.067 -3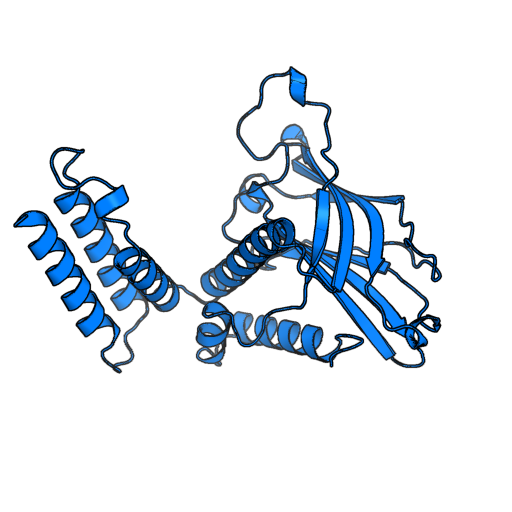.867 0.584 1.00 87.88 243 ASP A C 1
ATOM 1924 O O . ASP A 1 243 ? -13.133 -3.416 0.153 1.00 87.88 243 ASP A O 1
ATOM 1928 N N . ALA A 1 244 ? -10.977 -3.103 0.705 1.00 91.62 244 ALA A N 1
ATOM 1929 C CA . ALA A 1 244 ? -10.956 -1.699 0.312 1.00 91.62 244 ALA A CA 1
ATOM 1930 C C . ALA A 1 244 ? -11.376 -1.506 -1.157 1.00 91.62 244 ALA A C 1
ATOM 1932 O O . ALA A 1 244 ? -12.193 -0.632 -1.468 1.00 91.62 244 ALA A O 1
ATOM 1933 N N . VAL A 1 245 ? -10.907 -2.370 -2.067 1.00 91.50 245 VAL A N 1
ATOM 1934 C CA . VAL A 1 245 ? -11.326 -2.335 -3.477 1.00 91.50 245 VAL A CA 1
ATOM 1935 C C . VAL A 1 245 ? -12.808 -2.679 -3.638 1.00 91.50 245 VAL A C 1
ATOM 1937 O O . VAL A 1 245 ? -13.501 -1.987 -4.389 1.00 91.50 245 VAL A O 1
ATOM 1940 N N . LYS A 1 246 ? -13.332 -3.684 -2.922 1.00 90.44 246 LYS A N 1
ATOM 1941 C CA . LYS A 1 246 ? -14.769 -4.028 -2.949 1.00 90.44 246 LYS A CA 1
ATOM 1942 C C . LYS A 1 246 ? -15.638 -2.843 -2.512 1.00 90.44 246 LYS A C 1
ATOM 1944 O O . LYS A 1 246 ? -16.664 -2.568 -3.137 1.00 90.44 246 LYS A O 1
ATOM 1949 N N . PHE A 1 247 ? -15.222 -2.101 -1.484 1.00 89.25 247 PHE A N 1
ATOM 1950 C CA . PHE A 1 247 ? -15.914 -0.885 -1.045 1.00 89.25 247 PHE A CA 1
ATOM 1951 C C . PHE A 1 247 ? -15.815 0.250 -2.073 1.00 89.25 247 PHE A C 1
ATOM 1953 O O . PHE A 1 247 ? -16.834 0.859 -2.406 1.00 89.25 247 PHE A O 1
ATOM 1960 N N . LEU A 1 248 ? -14.633 0.486 -2.649 1.00 90.88 248 LEU A N 1
ATOM 1961 C CA . LEU A 1 248 ? -14.437 1.488 -3.705 1.00 90.88 248 LEU A CA 1
ATOM 1962 C C . LEU A 1 248 ? -15.302 1.211 -4.942 1.00 90.88 248 LEU A C 1
ATOM 1964 O O . LEU A 1 248 ? -15.827 2.142 -5.550 1.00 90.88 248 LEU A O 1
ATOM 1968 N N . GLN A 1 249 ? -15.489 -0.057 -5.320 1.00 89.94 249 GLN A N 1
ATOM 1969 C CA . GLN A 1 249 ? -16.322 -0.436 -6.468 1.00 89.94 249 GLN A CA 1
ATOM 1970 C C . GLN A 1 249 ? -17.795 -0.048 -6.289 1.00 89.94 249 GLN A C 1
ATOM 1972 O O . GLN A 1 249 ? -18.454 0.299 -7.268 1.00 89.94 249 GLN A O 1
ATOM 1977 N N . ARG A 1 250 ? -18.296 -0.056 -5.048 1.00 86.31 250 ARG A N 1
ATOM 1978 C CA . ARG A 1 250 ? -19.665 0.368 -4.713 1.00 86.31 250 ARG A CA 1
ATOM 1979 C C . ARG A 1 250 ? -19.835 1.890 -4.779 1.00 86.31 250 ARG A C 1
ATOM 1981 O O . ARG A 1 250 ? -20.953 2.364 -4.946 1.00 86.31 250 ARG A O 1
ATOM 1988 N N . ARG A 1 251 ? -18.741 2.657 -4.702 1.00 82.19 251 ARG A N 1
ATOM 1989 C CA . ARG A 1 251 ? -18.717 4.131 -4.777 1.00 82.19 251 ARG A CA 1
ATOM 1990 C C . ARG A 1 251 ? -18.479 4.623 -6.200 1.00 82.19 251 ARG A C 1
ATOM 1992 O O . ARG A 1 251 ? -17.660 5.498 -6.477 1.00 82.19 251 ARG A O 1
ATOM 1999 N N . CYS A 1 252 ? -19.219 4.044 -7.139 1.00 70.81 252 CYS A N 1
ATOM 2000 C CA . CYS A 1 252 ? -19.058 4.269 -8.570 1.00 70.81 252 CYS A CA 1
ATOM 2001 C C . CYS A 1 252 ? -19.542 5.645 -9.056 1.00 70.81 252 CYS A C 1
ATOM 2003 O O . CYS A 1 252 ? -19.682 5.831 -10.262 1.00 70.81 252 CYS A O 1
ATOM 2005 N N . SER A 1 253 ? -19.814 6.612 -8.181 1.00 82.31 253 SER A N 1
ATOM 2006 C CA . SER A 1 253 ? -20.080 8.013 -8.530 1.00 82.31 253 SER A CA 1
ATOM 2007 C C . SER A 1 253 ? -18.818 8.879 -8.407 1.00 82.31 253 SER A C 1
ATOM 2009 O O . SER A 1 253 ? -18.614 9.757 -9.246 1.00 82.31 253 SER A O 1
ATOM 2011 N N . GLU A 1 254 ? -17.918 8.557 -7.477 1.00 89.88 254 GLU A N 1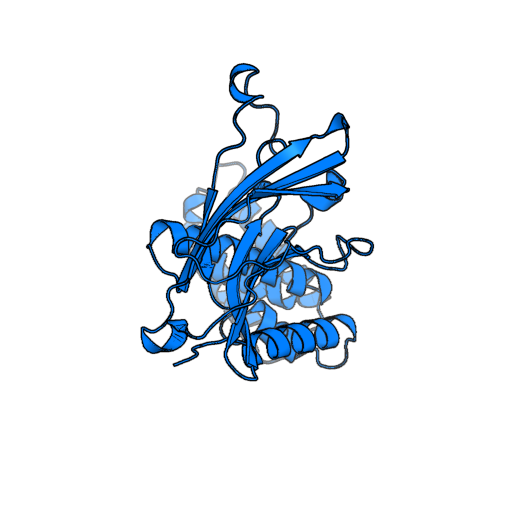
ATOM 2012 C CA . GLU A 1 254 ? -16.785 9.398 -7.074 1.00 89.88 254 GLU A CA 1
ATOM 2013 C C . GLU A 1 254 ? -15.595 9.324 -8.047 1.00 89.88 254 GLU A C 1
ATOM 2015 O O . GLU A 1 254 ? -15.179 8.251 -8.503 1.00 89.88 254 GLU A O 1
ATOM 2020 N N . LYS A 1 255 ? -15.035 10.486 -8.400 1.00 92.44 255 LYS A N 1
ATOM 2021 C CA . LYS A 1 255 ? -14.035 10.623 -9.471 1.00 92.44 255 LYS A CA 1
ATOM 2022 C C . LYS A 1 255 ? -12.709 9.958 -9.102 1.00 92.44 255 LYS A C 1
ATOM 2024 O O . LYS A 1 255 ? -12.125 9.257 -9.931 1.00 92.44 255 LYS A O 1
ATOM 2029 N N . GLU A 1 256 ? -12.251 10.153 -7.876 1.00 91.81 256 GLU A N 1
ATOM 2030 C CA . GLU A 1 256 ? -10.985 9.660 -7.335 1.00 91.81 256 GLU A CA 1
ATOM 2031 C C . GLU A 1 256 ? -10.982 8.127 -7.321 1.00 91.81 256 GLU A C 1
ATOM 2033 O O . GLU A 1 256 ? -10.095 7.502 -7.913 1.00 91.81 256 GLU A O 1
ATOM 2038 N N . GLY A 1 257 ? -12.037 7.524 -6.761 1.00 92.00 257 GLY A N 1
ATOM 2039 C CA . GLY A 1 257 ? -12.236 6.075 -6.723 1.00 92.00 257 GLY A CA 1
ATOM 2040 C C . GLY A 1 257 ? -12.308 5.463 -8.123 1.00 92.00 257 GLY A C 1
ATOM 2041 O O . GLY A 1 257 ? -11.590 4.507 -8.425 1.00 92.00 257 GLY A O 1
ATOM 2042 N N . LYS A 1 258 ? -13.077 6.064 -9.044 1.00 92.06 258 LYS A N 1
ATOM 2043 C CA . LYS A 1 258 ? -13.128 5.634 -10.456 1.00 92.06 258 LYS A CA 1
ATOM 2044 C C . LYS A 1 258 ? -11.757 5.642 -11.119 1.00 92.06 258 LYS A C 1
ATOM 2046 O O . LYS A 1 258 ? -11.384 4.682 -11.799 1.00 92.06 258 LYS A O 1
ATOM 2051 N N . GLN A 1 259 ? -11.012 6.738 -10.971 1.00 92.75 259 GLN A N 1
ATOM 2052 C CA . GLN A 1 259 ? -9.690 6.872 -11.578 1.00 92.75 259 GLN A CA 1
ATOM 2053 C C . GLN A 1 259 ? -8.711 5.847 -11.010 1.00 92.75 259 GLN A C 1
ATOM 2055 O O . GLN A 1 259 ? -7.933 5.263 -11.771 1.00 92.75 259 GLN A O 1
ATOM 2060 N N . PHE A 1 260 ? -8.762 5.617 -9.700 1.00 93.50 260 PHE A N 1
ATOM 2061 C CA . PHE A 1 260 ? -7.963 4.608 -9.026 1.00 93.50 260 PHE A CA 1
ATOM 2062 C C . PHE A 1 260 ? -8.284 3.196 -9.546 1.00 93.50 260 PHE A C 1
ATOM 2064 O O . PHE A 1 260 ? -7.393 2.528 -10.078 1.00 93.50 260 PHE A O 1
ATOM 2071 N N . LEU A 1 261 ? -9.556 2.784 -9.535 1.00 92.81 261 LEU A N 1
ATOM 2072 C CA . LEU A 1 261 ? -9.992 1.466 -10.017 1.00 92.81 261 LEU A CA 1
ATOM 2073 C C . LEU A 1 261 ? -9.668 1.252 -11.501 1.00 92.81 261 LEU A C 1
ATOM 2075 O O . LEU A 1 261 ? -9.227 0.172 -11.897 1.00 92.81 261 LEU A O 1
ATOM 2079 N N . LYS A 1 262 ? -9.819 2.286 -12.341 1.00 92.44 262 LYS A N 1
ATOM 2080 C CA . LYS A 1 262 ? -9.436 2.230 -13.762 1.00 92.44 262 LYS A CA 1
ATOM 2081 C C . LYS A 1 262 ? -7.937 1.978 -13.931 1.00 92.44 262 LYS A C 1
ATOM 2083 O O . LYS A 1 262 ? -7.545 1.189 -14.792 1.00 92.44 262 LYS A O 1
ATOM 2088 N N . LYS A 1 263 ? -7.089 2.638 -13.133 1.00 91.31 263 LYS A N 1
ATOM 2089 C CA . LYS A 1 263 ? -5.633 2.418 -13.153 1.00 91.31 263 LYS A CA 1
ATOM 2090 C C . LYS A 1 263 ? -5.274 1.013 -12.680 1.00 91.31 263 LYS A C 1
ATOM 2092 O O . LYS A 1 263 ? -4.418 0.392 -13.307 1.00 91.31 263 LYS A O 1
ATOM 2097 N N . LEU A 1 264 ? -5.937 0.522 -11.636 1.00 90.88 264 LEU A N 1
ATOM 2098 C CA . LEU A 1 264 ? -5.690 -0.799 -11.070 1.00 90.88 264 LEU A CA 1
ATOM 2099 C C . LEU A 1 264 ? -6.057 -1.916 -12.061 1.00 90.88 264 LEU A C 1
ATOM 2101 O O . LEU A 1 264 ? -5.193 -2.707 -12.430 1.00 90.88 264 LEU A O 1
ATOM 2105 N N . ARG A 1 265 ? -7.268 -1.879 -12.637 1.00 90.88 265 ARG A N 1
ATOM 2106 C CA . ARG A 1 265 ? -7.701 -2.808 -13.704 1.00 90.88 265 ARG A CA 1
ATOM 2107 C C . ARG A 1 265 ? -6.790 -2.754 -14.931 1.00 90.88 265 ARG A C 1
ATOM 2109 O O . ARG A 1 265 ? -6.522 -3.765 -15.569 1.00 90.88 265 ARG A O 1
ATOM 2116 N N . LYS A 1 266 ? -6.290 -1.566 -15.293 1.00 90.50 266 LYS A N 1
ATOM 2117 C CA . LYS A 1 266 ? -5.325 -1.418 -16.396 1.00 90.50 266 LYS A CA 1
ATOM 2118 C C . LYS A 1 266 ? -3.962 -2.035 -16.064 1.00 90.50 266 LYS A C 1
ATOM 2120 O O . LYS A 1 266 ? -3.268 -2.451 -16.988 1.00 90.50 266 LYS A O 1
ATOM 2125 N N . ALA A 1 267 ? -3.541 -2.036 -14.801 1.00 88.75 267 ALA A N 1
ATOM 2126 C CA . ALA A 1 267 ? -2.304 -2.691 -14.384 1.00 88.75 267 ALA A CA 1
ATOM 2127 C C . ALA A 1 267 ? -2.448 -4.217 -14.453 1.00 88.75 267 ALA A C 1
ATOM 2129 O O . ALA A 1 267 ? -1.585 -4.863 -15.037 1.00 88.75 267 ALA A O 1
ATOM 2130 N N . GLU A 1 268 ? -3.568 -4.745 -13.960 1.00 89.06 268 GLU A N 1
ATOM 2131 C CA . GLU A 1 268 ? -3.922 -6.168 -14.001 1.00 89.06 268 GLU A CA 1
ATOM 2132 C C . GLU A 1 268 ? -4.002 -6.709 -15.436 1.00 89.06 268 GLU A C 1
ATOM 2134 O O . GLU A 1 268 ? -3.290 -7.641 -15.782 1.00 89.06 268 GLU A O 1
ATOM 2139 N N . LYS A 1 269 ? -4.739 -6.040 -16.334 1.00 89.19 269 LYS A N 1
ATOM 2140 C CA . LYS A 1 269 ? -4.827 -6.424 -17.761 1.00 89.19 269 LYS A CA 1
ATOM 2141 C C . LYS A 1 269 ? -3.494 -6.413 -18.513 1.00 89.19 269 LYS A C 1
ATOM 2143 O O . LYS A 1 269 ? -3.429 -6.834 -19.661 1.00 89.19 269 LYS A O 1
ATOM 2148 N N . ARG A 1 270 ? -2.453 -5.821 -17.926 1.00 89.62 270 ARG A N 1
ATOM 2149 C CA . ARG A 1 270 ? -1.115 -5.734 -18.520 1.00 89.62 270 ARG A CA 1
ATOM 2150 C C . ARG A 1 270 ? -0.124 -6.654 -17.828 1.00 89.62 270 ARG A C 1
ATOM 2152 O O . ARG A 1 270 ? 1.064 -6.512 -18.089 1.00 89.62 270 ARG A O 1
ATOM 2159 N N . ILE A 1 271 ? -0.573 -7.536 -16.945 1.00 89.88 271 ILE A N 1
ATOM 2160 C CA . ILE A 1 271 ? 0.252 -8.607 -16.401 1.00 89.88 271 ILE A CA 1
ATOM 2161 C C . ILE A 1 271 ? 0.731 -9.492 -17.555 1.00 89.88 271 ILE A C 1
ATOM 2163 O O . ILE A 1 271 ? -0.053 -9.908 -18.401 1.00 89.88 271 ILE A O 1
ATOM 2167 N N . LEU A 1 272 ? 2.038 -9.727 -17.607 1.00 85.12 272 LEU A N 1
ATOM 2168 C CA . LEU A 1 272 ? 2.631 -10.732 -18.481 1.00 85.12 272 LEU A CA 1
ATOM 2169 C C . LEU A 1 272 ? 2.634 -12.068 -17.747 1.00 85.12 272 LEU A C 1
ATOM 2171 O O . LEU A 1 272 ? 2.912 -12.097 -16.545 1.00 85.12 272 LEU A O 1
ATOM 2175 N N . PHE A 1 273 ? 2.374 -13.148 -18.481 1.00 81.44 273 PHE A N 1
ATOM 2176 C CA . PHE A 1 273 ? 2.375 -14.521 -17.962 1.00 81.44 273 PHE A CA 1
ATOM 2177 C C . PHE A 1 273 ? 1.324 -14.770 -16.870 1.00 81.44 273 PHE A C 1
ATOM 2179 O O . PHE A 1 273 ? 1.614 -15.434 -15.877 1.00 81.44 273 PHE A O 1
ATOM 2186 N N . SER A 1 274 ? 0.115 -14.216 -17.017 1.00 69.19 274 SER A N 1
ATOM 2187 C CA . SER A 1 274 ? -1.027 -14.707 -16.241 1.00 69.19 274 SER A CA 1
ATOM 2188 C C . SER A 1 274 ? -1.371 -16.104 -16.750 1.00 69.19 274 SER A C 1
ATOM 2190 O O . SER A 1 274 ? -1.728 -16.237 -17.922 1.00 69.19 274 SER A O 1
ATOM 2192 N N . THR A 1 275 ? -1.208 -17.113 -15.901 1.00 53.59 275 THR A N 1
ATOM 2193 C CA . THR A 1 275 ? -1.865 -18.417 -16.065 1.00 53.59 275 THR A CA 1
ATOM 2194 C C . THR A 1 275 ? -3.370 -18.259 -15.985 1.00 53.59 275 THR A C 1
ATOM 2196 O O . THR A 1 275 ? -3.803 -17.508 -15.079 1.00 53.59 275 THR A O 1
#

InterPro domains:
  IPR014772 Mammalian uncoordinated homology 13, domain 2 [PS51259] (1-81)
  IPR035892 C2 domain superfamily [G3DSA:2.60.40.150] (90-220)
  IPR035892 C2 domain superfamily [SSF49562] (98-212)
  IPR052095 UNC-13 domain-containing protein [PTHR45999] (1-270)

Solvent-accessible surface area (backbone atoms only — not comparable to full-atom values): 15006 Å² total; per-residue (Å²): 111,69,70,58,50,51,53,55,52,51,54,49,53,52,48,54,64,67,65,47,89,69,90,71,59,42,68,56,33,43,50,52,46,50,52,52,52,54,50,50,49,62,48,23,43,94,76,75,47,49,53,67,73,72,61,64,30,73,68,48,50,52,50,51,50,53,33,47,64,58,30,44,53,66,66,54,30,55,23,47,42,41,40,54,46,23,55,47,41,57,54,26,53,77,68,74,51,56,37,28,37,37,34,32,28,43,38,38,39,72,93,76,27,30,37,38,40,34,36,42,36,37,40,72,65,65,62,86,83,50,74,67,34,31,58,31,31,41,36,44,33,71,34,48,54,87,72,34,72,85,65,72,73,46,64,58,72,68,32,67,76,48,92,61,32,74,65,72,45,76,46,83,40,85,42,50,72,68,46,40,65,37,78,25,21,24,41,40,38,35,39,26,35,31,43,82,95,46,70,29,31,59,24,34,34,43,44,44,35,62,79,31,51,59,66,54,79,87,69,65,82,90,58,83,78,68,62,58,74,40,73,40,35,15,35,75,84,76,72,80,81,39,64,39,46,59,54,43,64,74,43,74,83,45,67,67,40,47,54,49,52,53,52,51,55,54,50,54,77,26,47,51,86,76,127

Organism: Petromyzon marinus (NCBI:txid7757)

Radius of gyration: 21.59 Å; Cα contacts (8 Å, |Δi|>4): 464; chains: 1; bounding box: 56×38×65 Å

Sequence (275 aa):
RLLQALWACSLRQFWEVVNVSQKHPLEYYGRLHQMLQVLLDVFYSDSQGLSLNSLKNAEYKSLENQLYLRKSNTLELIERYYQERAEEQQAADSAGNGHGKLKTGCSYDDKSQMLTVDLTDALANAPSWANACSDHYVKVLLCPRHIFPHAHPRRTQRKMHTSPIQFEESFKLNVTMEQARAPGACLVLRLKAQCGLHKGLLGEAVLGLRSVAGLEAPAPESLHSARSQLLLPLLRPKTQESDAVKFLQRRCSEKEGKQFLKKLRKAEKRILFST

Foldseek 3Di:
DVLLVVLVVVLVVLVVVLPPPDQDALVVLVVSLVVLVVVLCVQCVVVPHDDPPSNCDPSSVVSNVSSCLSNDDLVVLQLLLLVVQQVVQVVCVVVVDAQWKWKWFWAADQVQQKIKIWTFWIAGNDPPVQLQKFFKKKKKDWDDCVLVVPDDIDMFGTGGDDVTTGGRDMDIDRHHLCSLPDRSTWIKIFIWIDHPPATATSFIFIHRSCPHHPSDDDDPPVCPPDSDIDITHGHAQDQPPRPSNVSLVVVVVDDSSVVVSVVSVVRNVRHDPDD

Mean predicted aligned error: 6.86 Å

Nearest PDB structures (foldseek):
  4ts6-assembly1_A  TM=7.875E-01  e=5.175E-08  Drosophila melanogaster
  6u4u-assembly1_A  TM=7.227E-01  e=8.551E-08  Homo sapiens
  6u41-assembly1_A  TM=7.073E-01  e=9.042E-08  Homo sapiens
  2bwq-assembly1_A  TM=7.678E-01  e=4.561E-07  Rattus norvegicus
  5w5c-assembly1_F-2  TM=6.968E-01  e=7.127E-07  Rattus norvegicus